Protein AF-A0A9D4PN14-F1 (afdb_monomer)

Nearest PDB structures (foldseek):
  6sh2-assembly1_AAA  TM=9.068E-01  e=5.920E-04  Homo sapiens
  5v48-assembly1_B  TM=8.788E-01  e=1.110E-03  Oryctolagus cuniculus
  6svy-assembly1_A  TM=8.756E-01  e=1.395E-03  Homo sapiens
  4iuw-assembly1_A  TM=7.993E-01  e=1.175E-03  Lacticaseibacillus rhamnosus HN001
  3dwb-assembly1_A  TM=7.662E-01  e=1.753E-03  Homo sapiens

Sequence (192 aa):
MNGSGFFTGWLQASLIYQKLNDNERFRDVYKKRRTLLYEPYSYSYLQNYVSAATVALEPPMFYEGAPLMMKYGGAGIHVARQIAKSFDPRGANVDDHGETVSWWGKQHSGEYSNRVTCSLGEGAPATMTVFPTIPAIEASFSAYKVVLSKLQDPPWLWDDVDDPRLANYEEFQYELCMFHPCKAPVPGDILP

Organism: Rhipicephalus sanguineus (NCBI:txid34632)

pLDDT: mean 71.85, std 18.74, range [33.47, 95.31]

Structure (mmCIF, N/CA/C/O backbone):
data_AF-A0A9D4PN14-F1
#
_entry.id   AF-A0A9D4PN14-F1
#
loop_
_atom_site.group_PDB
_atom_site.id
_atom_site.type_symbol
_atom_site.label_atom_id
_atom_site.label_alt_id
_atom_site.label_comp_id
_atom_site.label_asym_id
_atom_site.label_entity_id
_atom_site.label_seq_id
_atom_site.pdbx_PDB_ins_code
_atom_site.Cartn_x
_atom_site.Cartn_y
_atom_site.Cartn_z
_atom_site.occupancy
_atom_site.B_iso_or_equiv
_atom_site.auth_seq_id
_atom_site.auth_comp_id
_atom_site.auth_asym_id
_atom_site.auth_atom_id
_atom_site.pdbx_PDB_model_num
ATOM 1 N N . MET A 1 1 ? -2.967 45.890 -30.295 1.00 43.94 1 MET A N 1
ATOM 2 C CA . MET A 1 1 ? -3.355 45.319 -28.984 1.00 43.94 1 MET A CA 1
ATOM 3 C C . MET A 1 1 ? -2.279 45.709 -27.975 1.00 43.94 1 MET A C 1
ATOM 5 O O . MET A 1 1 ? -1.122 45.387 -28.203 1.00 43.94 1 MET A O 1
ATOM 9 N N . ASN A 1 2 ? -2.623 46.500 -26.952 1.00 44.12 2 ASN A N 1
ATOM 10 C CA . ASN A 1 2 ? -1.669 47.103 -26.006 1.00 44.12 2 ASN A CA 1
ATOM 11 C C . ASN A 1 2 ? -1.063 46.050 -25.059 1.00 44.12 2 ASN A C 1
ATOM 13 O O . ASN A 1 2 ? -1.751 45.539 -24.181 1.00 44.12 2 ASN A O 1
ATOM 17 N N . GLY A 1 3 ? 0.231 45.754 -25.213 1.00 53.19 3 GLY A N 1
ATOM 18 C CA . GLY A 1 3 ? 0.973 44.769 -24.409 1.00 53.19 3 GLY A CA 1
ATOM 19 C C . GLY A 1 3 ? 1.335 45.208 -22.981 1.00 53.19 3 GLY A C 1
ATOM 20 O O . GLY A 1 3 ? 1.971 44.450 -22.255 1.00 53.19 3 GLY A O 1
ATOM 21 N N . SER A 1 4 ? 0.935 46.406 -22.546 1.00 58.03 4 SER A N 1
ATOM 22 C CA . SER A 1 4 ? 1.267 46.947 -21.219 1.00 58.03 4 SER A CA 1
ATOM 23 C C . SER A 1 4 ? 0.486 46.298 -20.070 1.00 58.03 4 SER A C 1
ATOM 25 O O . SER A 1 4 ? 0.995 46.234 -18.953 1.00 58.03 4 SER A O 1
ATOM 27 N N . GLY A 1 5 ? -0.721 45.779 -20.322 1.00 58.28 5 GLY A N 1
ATOM 28 C CA . GLY A 1 5 ? -1.566 45.161 -19.288 1.00 58.28 5 GLY A CA 1
ATOM 29 C C . GLY A 1 5 ? -1.114 43.761 -18.861 1.00 58.28 5 GLY A C 1
ATOM 30 O O . GLY A 1 5 ? -1.260 43.389 -17.701 1.00 58.28 5 GLY A O 1
ATOM 31 N N . PHE A 1 6 ? -0.516 42.993 -19.777 1.00 66.94 6 PHE A N 1
ATOM 32 C CA . PHE A 1 6 ? -0.069 41.628 -19.487 1.00 66.94 6 PHE A CA 1
ATOM 33 C C . PHE A 1 6 ? 1.162 41.622 -18.577 1.00 66.94 6 PHE A C 1
ATOM 35 O O . PHE A 1 6 ? 1.165 40.957 -17.546 1.00 66.94 6 PHE A O 1
ATOM 42 N N . PHE A 1 7 ? 2.183 42.413 -18.918 1.00 64.31 7 PHE A N 1
ATOM 43 C CA . PHE A 1 7 ? 3.406 42.490 -18.119 1.00 64.31 7 PHE A CA 1
ATOM 44 C C . PHE A 1 7 ? 3.164 43.107 -16.743 1.00 64.31 7 PHE A C 1
ATOM 46 O O . PHE A 1 7 ? 3.712 42.616 -15.762 1.00 64.31 7 PHE A O 1
ATOM 53 N N . THR A 1 8 ? 2.323 44.139 -16.645 1.00 74.69 8 THR A N 1
ATOM 54 C CA . THR A 1 8 ? 1.991 44.762 -15.352 1.00 74.69 8 THR A CA 1
ATOM 55 C C . THR A 1 8 ? 1.146 43.843 -14.475 1.00 74.69 8 THR A C 1
ATOM 57 O O . THR A 1 8 ? 1.444 43.713 -13.289 1.00 74.69 8 THR A O 1
ATOM 60 N N . GLY A 1 9 ? 0.173 43.131 -15.053 1.00 73.44 9 GLY A N 1
ATOM 61 C CA . GLY A 1 9 ? -0.595 42.107 -14.345 1.00 73.44 9 GLY A CA 1
ATOM 62 C C . GLY A 1 9 ? 0.273 40.935 -13.882 1.00 73.44 9 GLY A C 1
ATOM 63 O O . GLY A 1 9 ? 0.157 40.497 -12.738 1.00 73.44 9 GLY A O 1
ATOM 64 N N . TRP A 1 10 ? 1.199 40.472 -14.726 1.00 73.31 10 TRP A N 1
ATOM 65 C CA . TRP A 1 10 ? 2.143 39.408 -14.379 1.00 73.31 10 TRP A CA 1
ATOM 66 C C . TRP A 1 10 ? 3.131 39.841 -13.288 1.00 73.31 10 TRP A C 1
ATOM 68 O O . TRP A 1 10 ? 3.359 39.094 -12.340 1.00 73.31 10 TRP A O 1
ATOM 78 N N . LEU A 1 11 ? 3.658 41.069 -13.366 1.00 75.31 11 LEU A N 1
ATOM 79 C CA . LEU A 1 11 ? 4.531 41.652 -12.341 1.00 75.31 11 LEU A CA 1
ATOM 80 C C . LEU A 1 11 ? 3.808 41.857 -11.006 1.00 75.31 11 LEU A C 1
ATOM 82 O O . LEU A 1 11 ? 4.364 41.565 -9.952 1.00 75.31 11 LEU A O 1
ATOM 86 N N . GLN A 1 12 ? 2.561 42.331 -11.017 1.00 76.12 12 GLN A N 1
ATOM 87 C CA . GLN A 1 12 ? 1.778 42.437 -9.785 1.00 76.12 12 GLN A CA 1
ATOM 88 C C . GLN A 1 12 ? 1.495 41.061 -9.185 1.00 76.12 12 GLN A C 1
ATOM 90 O O . GLN A 1 12 ? 1.651 40.883 -7.977 1.00 76.12 12 GLN A O 1
ATOM 95 N N . ALA A 1 13 ? 1.132 40.080 -10.012 1.00 70.69 13 ALA A N 1
ATOM 96 C CA . ALA A 1 13 ? 0.899 38.717 -9.558 1.00 70.69 13 ALA A CA 1
ATOM 97 C C . ALA A 1 13 ? 2.169 38.084 -8.971 1.00 70.69 13 ALA A C 1
ATOM 99 O O . ALA A 1 13 ? 2.087 37.450 -7.920 1.00 70.69 13 ALA A O 1
ATOM 100 N N . SER A 1 14 ? 3.337 38.294 -9.589 1.00 69.88 14 SER A N 1
ATOM 101 C CA . SER A 1 14 ? 4.611 37.756 -9.100 1.00 69.88 14 SER A CA 1
ATOM 102 C C . SER A 1 14 ? 5.050 38.411 -7.789 1.00 69.88 14 SER A C 1
ATOM 104 O O . SER A 1 14 ? 5.449 37.701 -6.868 1.00 69.88 14 SER A O 1
ATOM 106 N N . LEU A 1 15 ? 4.876 39.729 -7.642 1.00 79.81 15 LEU A N 1
ATOM 107 C CA . LEU A 1 15 ? 5.164 40.453 -6.397 1.00 79.81 15 LEU A CA 1
ATOM 108 C C . LEU A 1 15 ? 4.217 40.063 -5.253 1.00 79.81 15 LEU A C 1
ATOM 110 O O . LEU A 1 15 ? 4.651 39.936 -4.107 1.00 79.81 15 LEU A O 1
ATOM 114 N N . ILE A 1 16 ? 2.931 39.848 -5.546 1.00 77.56 16 ILE A N 1
ATOM 115 C CA . ILE A 1 16 ? 1.967 39.315 -4.572 1.00 77.56 16 ILE A CA 1
ATOM 116 C C . ILE A 1 16 ? 2.371 37.894 -4.168 1.00 77.56 16 ILE A C 1
ATOM 118 O O . ILE A 1 16 ? 2.391 37.586 -2.978 1.00 77.56 16 ILE A O 1
ATOM 122 N N . TYR A 1 17 ? 2.754 37.052 -5.130 1.00 68.75 17 TYR A N 1
ATOM 123 C CA . TYR A 1 17 ? 3.247 35.701 -4.856 1.00 68.75 17 TYR A CA 1
ATOM 124 C C . TYR A 1 17 ? 4.477 35.705 -3.950 1.00 68.75 17 TYR A C 1
ATOM 126 O O . TYR A 1 17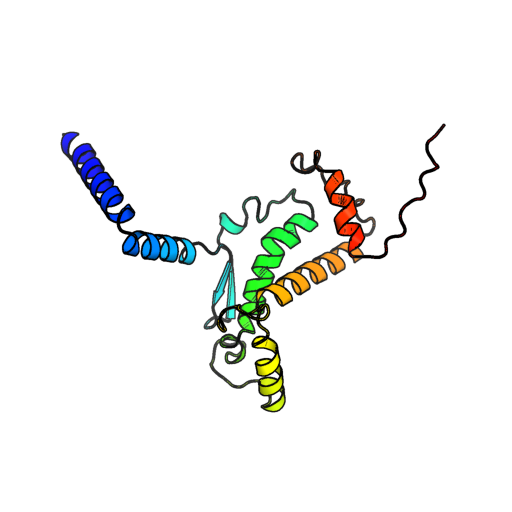 ? 4.539 34.930 -2.997 1.00 68.75 17 TYR A O 1
ATOM 134 N N . GLN A 1 18 ? 5.433 36.593 -4.220 1.00 73.12 18 GLN A N 1
ATOM 135 C CA . GLN A 1 18 ? 6.659 36.714 -3.440 1.00 73.12 18 GLN A CA 1
ATOM 136 C C . GLN A 1 18 ? 6.345 37.128 -1.993 1.00 73.12 18 GLN A C 1
ATOM 138 O O . GLN A 1 18 ? 6.755 36.446 -1.058 1.00 73.12 18 GLN A O 1
ATOM 143 N N . LYS A 1 19 ? 5.483 38.139 -1.806 1.00 72.38 19 LYS A N 1
ATOM 144 C CA . LYS A 1 19 ? 5.021 38.578 -0.476 1.00 72.38 19 LYS A CA 1
ATOM 145 C C . LYS A 1 19 ? 4.236 37.511 0.290 1.00 72.38 19 LYS A C 1
ATOM 147 O O . LYS A 1 19 ? 4.319 37.454 1.514 1.00 72.38 19 LYS A O 1
ATOM 152 N N . LEU A 1 20 ? 3.458 36.678 -0.402 1.00 64.81 20 LEU A N 1
ATOM 153 C CA . LEU A 1 20 ? 2.736 35.566 0.222 1.00 64.81 20 LEU A CA 1
ATOM 154 C C . LEU A 1 20 ? 3.677 34.423 0.630 1.00 64.81 20 LEU A C 1
ATOM 156 O O . LEU A 1 20 ? 3.419 33.763 1.633 1.00 64.81 20 LEU A O 1
ATOM 160 N N . ASN A 1 21 ? 4.759 34.194 -0.118 1.00 61.16 21 ASN A N 1
ATOM 161 C CA . ASN A 1 21 ? 5.730 33.136 0.166 1.00 61.16 21 ASN A CA 1
ATOM 162 C C . ASN A 1 21 ? 6.682 33.479 1.329 1.00 61.16 21 ASN A C 1
ATOM 164 O O . ASN A 1 21 ? 7.152 32.569 2.012 1.00 61.16 21 ASN A O 1
ATOM 168 N N . ASP A 1 22 ? 6.911 34.770 1.584 1.00 67.19 22 ASP A N 1
ATOM 169 C CA . ASP A 1 22 ? 7.694 35.260 2.730 1.00 67.19 22 ASP A CA 1
ATOM 170 C C . ASP A 1 22 ? 6.929 35.171 4.062 1.00 67.19 22 ASP A C 1
ATOM 172 O O . ASP A 1 22 ? 7.518 35.243 5.139 1.00 67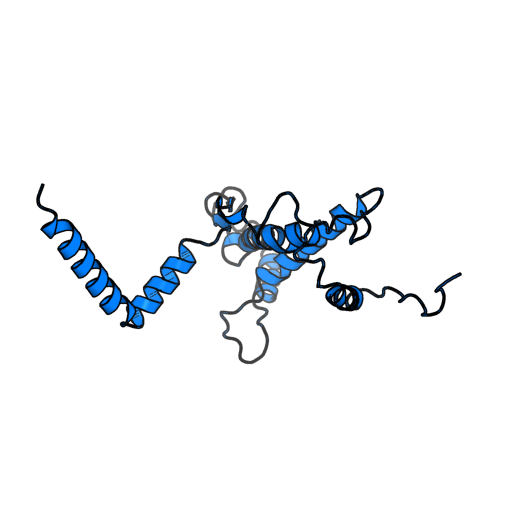.19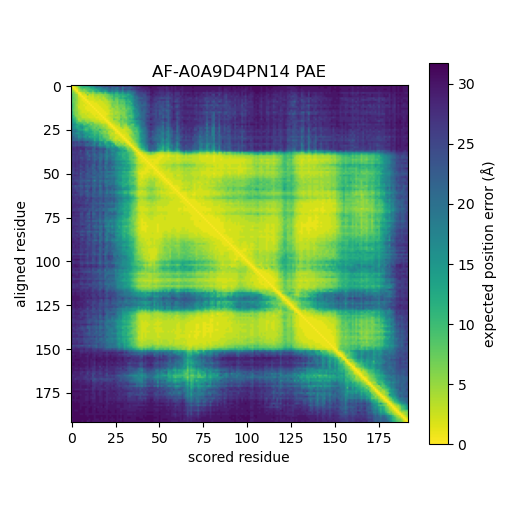 22 ASP A O 1
ATOM 176 N N . ASN A 1 23 ? 5.608 34.976 4.020 1.00 71.25 23 ASN A N 1
ATOM 177 C CA . ASN A 1 23 ? 4.804 34.771 5.216 1.00 71.25 23 ASN A CA 1
ATOM 178 C C . ASN A 1 23 ? 4.792 33.283 5.590 1.00 71.25 23 ASN A C 1
ATOM 180 O O . ASN A 1 23 ? 4.140 32.476 4.927 1.00 71.25 23 ASN A O 1
ATOM 184 N N . GLU A 1 24 ? 5.466 32.916 6.681 1.00 65.75 24 GLU A N 1
ATOM 185 C CA . GLU A 1 24 ? 5.623 31.521 7.121 1.00 65.75 24 GLU A CA 1
ATOM 186 C C . GLU A 1 24 ? 4.294 30.770 7.267 1.00 65.75 24 GLU A C 1
ATOM 188 O O . GLU A 1 24 ? 4.201 29.603 6.888 1.00 65.75 24 GLU A O 1
ATOM 193 N N . ARG A 1 25 ? 3.230 31.449 7.717 1.00 62.06 25 ARG A N 1
ATOM 194 C CA . ARG A 1 25 ? 1.893 30.856 7.859 1.00 62.06 25 ARG A CA 1
ATOM 195 C C . ARG A 1 25 ? 1.269 30.525 6.503 1.00 62.06 25 ARG A C 1
ATOM 197 O O . ARG A 1 25 ? 0.633 29.483 6.357 1.00 62.06 25 ARG A O 1
ATOM 204 N N . PHE A 1 26 ? 1.453 31.388 5.505 1.00 61.47 26 PHE A N 1
ATOM 205 C CA . PHE A 1 26 ? 1.014 31.112 4.135 1.00 61.47 26 PHE A CA 1
ATOM 206 C C . PHE A 1 26 ? 1.912 30.084 3.457 1.00 61.47 26 PHE A C 1
ATOM 208 O O . PHE A 1 26 ? 1.388 29.207 2.777 1.00 61.47 26 PHE A O 1
ATOM 215 N N . ARG A 1 27 ? 3.226 30.123 3.687 1.00 60.41 27 ARG A N 1
ATOM 216 C CA . ARG A 1 27 ? 4.179 29.119 3.205 1.00 60.41 27 ARG A CA 1
ATOM 217 C C . ARG A 1 27 ? 3.824 27.728 3.717 1.00 60.41 27 ARG A C 1
ATOM 219 O O . ARG A 1 27 ? 3.818 26.794 2.925 1.00 60.41 27 ARG A O 1
ATOM 226 N N . ASP A 1 28 ? 3.469 27.591 4.990 1.00 67.56 28 ASP A N 1
ATOM 227 C CA . ASP A 1 28 ? 3.061 26.315 5.580 1.00 67.56 28 ASP A CA 1
ATOM 228 C C . ASP A 1 28 ? 1.695 25.868 5.078 1.00 67.56 28 ASP A C 1
ATOM 230 O O . ASP A 1 28 ? 1.543 24.711 4.698 1.00 67.56 28 ASP A O 1
ATOM 234 N N . VAL A 1 29 ? 0.710 26.767 4.976 1.00 59.88 29 VAL A N 1
ATOM 235 C CA . VAL A 1 29 ? -0.593 26.429 4.382 1.00 59.88 29 VAL A CA 1
ATOM 236 C C . VAL A 1 29 ? -0.438 26.038 2.911 1.00 59.88 29 VAL A C 1
ATOM 238 O O . VAL A 1 29 ? -1.060 25.068 2.496 1.00 59.88 29 VAL A O 1
ATOM 241 N N . TYR A 1 30 ? 0.400 26.723 2.130 1.00 54.72 30 TYR A N 1
ATOM 242 C CA . TYR A 1 30 ? 0.632 26.435 0.713 1.00 54.72 30 TYR A CA 1
ATOM 243 C C . TYR A 1 30 ? 1.479 25.174 0.519 1.00 54.72 30 TYR A C 1
ATOM 245 O O . TYR A 1 30 ? 1.134 24.351 -0.323 1.00 54.72 30 TYR A O 1
ATOM 253 N N . LYS A 1 31 ? 2.536 24.958 1.313 1.00 54.28 31 LYS A N 1
ATOM 254 C CA . LYS A 1 31 ? 3.301 23.698 1.328 1.00 54.28 31 LYS A CA 1
ATOM 255 C C . LYS A 1 31 ? 2.405 22.528 1.717 1.00 54.28 31 LYS A C 1
ATOM 257 O O . LYS A 1 31 ? 2.431 21.520 1.019 1.00 54.28 31 LYS A O 1
ATOM 262 N N . LYS A 1 32 ? 1.573 22.684 2.753 1.00 50.91 32 LYS A N 1
ATOM 263 C CA . LYS A 1 32 ? 0.613 21.675 3.234 1.00 50.91 32 LYS A CA 1
ATOM 264 C C . LYS A 1 32 ? -0.506 21.406 2.222 1.00 50.91 32 LYS A C 1
ATOM 266 O O . LYS A 1 32 ? -0.892 20.260 2.040 1.00 50.91 32 LYS A O 1
ATOM 271 N N . ARG A 1 33 ? -1.000 22.427 1.503 1.00 41.50 33 ARG A N 1
ATOM 272 C CA . ARG A 1 33 ? -2.004 22.250 0.431 1.00 41.50 33 ARG A CA 1
ATOM 273 C C . ARG A 1 33 ? -1.408 21.655 -0.848 1.00 41.50 33 ARG A C 1
ATOM 275 O O . ARG A 1 33 ? -2.062 20.836 -1.476 1.00 41.50 33 ARG A O 1
ATOM 282 N N . ARG A 1 34 ? -0.175 22.026 -1.217 1.00 43.22 34 ARG A N 1
ATOM 283 C CA . ARG A 1 34 ? 0.544 21.480 -2.384 1.00 43.22 34 ARG A CA 1
ATOM 284 C C . ARG A 1 34 ? 0.942 20.014 -2.171 1.00 43.22 34 ARG A C 1
ATOM 286 O O . ARG A 1 34 ? 0.896 19.247 -3.119 1.00 43.22 34 ARG A O 1
ATOM 293 N N . THR A 1 35 ? 1.264 19.616 -0.937 1.00 48.00 35 THR A N 1
ATOM 294 C CA . THR A 1 35 ? 1.477 18.198 -0.578 1.00 48.00 35 THR A CA 1
ATOM 295 C C . THR A 1 35 ? 0.174 17.397 -0.539 1.00 48.00 35 THR A C 1
ATOM 297 O O . THR A 1 35 ? 0.170 16.252 -0.969 1.00 48.00 35 THR A O 1
ATOM 300 N N . LEU A 1 36 ? -0.947 17.987 -0.103 1.00 47.91 36 LEU A N 1
ATOM 301 C CA . LEU A 1 36 ? -2.257 17.313 -0.095 1.00 47.91 36 LEU A CA 1
ATOM 302 C C . LEU A 1 36 ? -2.902 17.158 -1.486 1.00 47.91 36 LEU A C 1
ATOM 304 O O . LEU A 1 36 ? -3.747 16.288 -1.658 1.00 47.91 36 LEU A O 1
ATOM 308 N N . LEU A 1 37 ? -2.522 17.978 -2.471 1.00 46.84 37 LEU A N 1
ATOM 309 C CA . LEU A 1 37 ? -3.049 17.921 -3.846 1.00 46.84 37 LEU A CA 1
ATOM 310 C C . LEU A 1 37 ? -2.250 17.002 -4.787 1.00 46.84 37 LEU A C 1
ATOM 312 O O . LEU A 1 37 ? -2.562 16.942 -5.973 1.00 46.84 37 LEU A O 1
ATOM 316 N N . TYR A 1 38 ? -1.227 16.304 -4.290 1.00 54.03 38 TYR A N 1
ATOM 317 C CA . TYR A 1 38 ? -0.342 15.496 -5.131 1.00 54.03 38 TYR A CA 1
ATOM 318 C C . TYR A 1 38 ? 0.200 14.264 -4.388 1.00 54.03 38 TYR A C 1
ATOM 320 O O . TYR A 1 38 ? 1.372 13.928 -4.528 1.00 54.03 38 TYR A O 1
ATOM 328 N N . GLU A 1 39 ? -0.618 13.576 -3.573 1.00 70.94 39 GLU A N 1
ATOM 329 C CA . GLU A 1 39 ? -0.312 12.159 -3.331 1.00 70.94 39 GLU A CA 1
ATOM 330 C C . GLU A 1 39 ? -0.632 11.417 -4.644 1.00 70.94 39 GLU A C 1
ATOM 332 O O . GLU A 1 39 ? -1.795 11.392 -5.049 1.00 70.94 39 GLU A O 1
ATOM 337 N N . PRO A 1 40 ? 0.363 10.826 -5.334 1.00 83.62 40 PRO A N 1
ATOM 338 C CA . PRO A 1 40 ? 0.147 10.115 -6.597 1.00 83.62 40 PRO A CA 1
ATOM 339 C C . PRO A 1 40 ? -0.780 8.905 -6.438 1.00 83.62 40 PRO A C 1
ATOM 341 O O . PRO A 1 40 ? -1.308 8.414 -7.425 1.00 83.62 40 PRO A O 1
ATOM 344 N N . TYR A 1 41 ? -1.007 8.455 -5.202 1.00 90.12 41 TYR A N 1
ATOM 345 C CA . TYR A 1 41 ? -1.963 7.419 -4.851 1.00 90.12 41 TYR A CA 1
ATOM 346 C C . TYR A 1 41 ? -2.858 7.907 -3.718 1.00 90.12 41 TYR A C 1
ATOM 348 O O . TYR A 1 41 ? -2.350 8.437 -2.729 1.00 90.12 41 TYR A O 1
ATOM 356 N N . SER A 1 42 ? -4.162 7.665 -3.803 1.00 90.06 42 SER A N 1
ATOM 357 C CA . SER A 1 42 ? -5.097 8.003 -2.728 1.00 90.06 42 SER A CA 1
ATOM 358 C C . SER A 1 42 ? -6.103 6.883 -2.477 1.00 90.06 42 SER A C 1
ATOM 360 O O . SER A 1 42 ? -6.428 6.121 -3.384 1.00 90.06 42 SER A O 1
ATOM 362 N N . TYR A 1 43 ? -6.577 6.779 -1.236 1.00 91.69 43 TYR A N 1
ATOM 363 C CA . TYR A 1 43 ? -7.646 5.868 -0.832 1.00 91.69 43 TYR A CA 1
ATOM 364 C C . TYR A 1 43 ? -8.895 6.666 -0.458 1.00 91.69 43 TYR A C 1
ATOM 366 O O . TYR A 1 43 ? -8.810 7.611 0.334 1.00 91.69 43 TYR A O 1
ATOM 374 N N . SER A 1 44 ? -10.047 6.273 -0.998 1.00 91.19 44 SER A N 1
ATOM 375 C CA . SER A 1 44 ? -11.346 6.833 -0.626 1.00 91.19 44 SER A CA 1
ATOM 376 C C . SER A 1 44 ? -12.123 5.841 0.226 1.00 91.19 44 SER A C 1
ATOM 378 O O . SER A 1 44 ? -12.514 4.782 -0.256 1.00 91.19 44 SER A O 1
ATOM 380 N N . TYR A 1 45 ? -12.399 6.219 1.474 1.00 88.94 45 TYR A N 1
ATOM 381 C CA . TYR A 1 45 ? -13.175 5.404 2.410 1.00 88.94 45 TYR A CA 1
ATOM 382 C C . TYR A 1 45 ? -14.623 5.206 1.946 1.00 88.94 45 TYR A C 1
ATOM 384 O O . TYR A 1 45 ? -15.121 4.093 1.968 1.00 88.94 45 TYR A O 1
ATOM 392 N N . LEU A 1 46 ? -15.276 6.270 1.465 1.00 87.69 46 LEU A N 1
ATOM 393 C CA . LEU A 1 46 ? -16.696 6.243 1.079 1.00 87.69 46 LEU A CA 1
ATOM 394 C C . LEU A 1 46 ? -16.981 5.400 -0.164 1.00 87.69 46 LEU A C 1
ATOM 396 O O . LEU A 1 46 ? -18.113 5.008 -0.398 1.00 87.69 46 LEU A O 1
ATOM 400 N N . GLN A 1 47 ? -15.972 5.207 -1.007 1.00 89.62 47 GLN A N 1
ATOM 401 C CA . GLN A 1 47 ? -16.105 4.487 -2.271 1.00 89.62 47 GLN A CA 1
ATOM 402 C C . GLN A 1 47 ? -15.292 3.185 -2.270 1.00 89.62 47 GLN A C 1
ATOM 404 O O . GLN A 1 47 ? -15.263 2.514 -3.295 1.00 89.62 47 GLN A O 1
ATOM 409 N N . ASN A 1 48 ? -14.599 2.873 -1.164 1.00 89.94 48 ASN A N 1
ATOM 410 C CA . ASN A 1 48 ? -13.704 1.726 -1.008 1.00 89.94 48 ASN A CA 1
ATOM 411 C C . ASN A 1 48 ? -12.830 1.463 -2.255 1.00 89.94 48 ASN A C 1
ATOM 413 O O . ASN A 1 48 ? -12.821 0.377 -2.831 1.00 89.94 48 ASN A O 1
ATOM 417 N N . TYR A 1 49 ? -12.117 2.493 -2.723 1.00 91.38 49 TYR A N 1
ATOM 418 C CA . TYR A 1 49 ? -11.250 2.371 -3.898 1.00 91.38 49 TYR A CA 1
ATOM 419 C C . TYR A 1 49 ? -9.934 3.121 -3.726 1.00 91.38 49 TYR A C 1
ATOM 421 O O . TYR A 1 49 ? -9.839 4.140 -3.033 1.00 91.38 49 TYR A O 1
ATOM 429 N N . VAL A 1 50 ? -8.916 2.604 -4.412 1.00 91.75 50 VAL A N 1
ATOM 430 C CA . VAL A 1 50 ? -7.610 3.239 -4.570 1.00 91.75 50 VAL A CA 1
ATOM 431 C C . VAL A 1 50 ? -7.567 3.911 -5.938 1.00 91.75 50 VAL A C 1
ATOM 433 O O . VAL A 1 50 ? -7.873 3.284 -6.951 1.00 91.75 50 VAL A O 1
ATOM 436 N N . SER A 1 51 ? -7.156 5.174 -5.981 1.00 91.31 51 SER A N 1
ATOM 437 C CA . SER A 1 51 ? -6.841 5.877 -7.226 1.00 91.31 51 SER A CA 1
ATOM 438 C C . SER A 1 51 ? -5.347 6.128 -7.341 1.00 91.31 51 SER A C 1
ATOM 440 O O . SER A 1 51 ? -4.670 6.368 -6.340 1.00 91.31 51 SER A O 1
ATOM 442 N N . ALA A 1 52 ? -4.852 6.097 -8.574 1.00 90.31 52 ALA A N 1
ATOM 443 C CA . ALA A 1 52 ? -3.512 6.526 -8.931 1.00 90.31 52 ALA A CA 1
ATOM 444 C C . ALA A 1 52 ? -3.616 7.675 -9.941 1.00 90.31 52 ALA A C 1
ATOM 446 O O . ALA A 1 52 ? -4.340 7.573 -10.933 1.00 90.31 52 ALA A O 1
ATOM 447 N N . ALA A 1 53 ? -2.916 8.775 -9.683 1.00 88.62 53 ALA A N 1
ATOM 448 C CA . ALA A 1 53 ? -2.746 9.842 -10.657 1.00 88.62 53 ALA A CA 1
ATOM 449 C C . ALA A 1 53 ? -1.857 9.348 -11.805 1.00 88.62 53 ALA A C 1
ATOM 451 O O . ALA A 1 53 ? -0.987 8.506 -11.605 1.00 88.62 53 ALA A O 1
ATOM 452 N N . THR A 1 54 ? -2.004 9.918 -12.998 1.00 85.12 54 THR A N 1
ATOM 453 C CA . THR A 1 54 ? -1.155 9.562 -14.150 1.00 85.12 54 THR A CA 1
ATOM 454 C C . THR A 1 54 ? 0.334 9.766 -13.871 1.00 85.12 54 THR A C 1
ATOM 456 O O . THR A 1 54 ? 1.159 8.993 -14.337 1.00 85.12 54 THR A O 1
ATOM 459 N N . VAL A 1 55 ? 0.671 10.742 -13.028 1.00 84.44 55 VAL A N 1
ATOM 460 C CA . VAL A 1 55 ? 2.049 11.054 -12.609 1.00 84.44 55 VAL A CA 1
ATOM 461 C C . VAL A 1 55 ? 2.660 9.931 -11.758 1.00 84.44 55 VAL A C 1
ATOM 463 O O . VAL A 1 55 ? 3.873 9.806 -11.649 1.00 84.44 55 VAL A O 1
ATOM 466 N N . ALA A 1 56 ? 1.829 9.058 -11.181 1.00 85.56 56 ALA A N 1
ATOM 467 C CA . ALA A 1 56 ? 2.283 7.866 -10.474 1.00 85.56 56 ALA A CA 1
ATOM 468 C C . ALA A 1 56 ? 2.908 6.809 -11.402 1.00 85.56 56 ALA A C 1
ATOM 470 O O . ALA A 1 56 ? 3.585 5.900 -10.918 1.00 85.56 56 ALA A O 1
ATOM 471 N N . LEU A 1 57 ? 2.650 6.916 -12.711 1.00 85.19 57 LEU A N 1
ATOM 472 C CA . LEU A 1 57 ? 3.159 6.030 -13.758 1.00 85.19 57 LEU A CA 1
ATOM 473 C C . LEU A 1 57 ? 4.440 6.569 -14.414 1.00 85.19 57 LEU A C 1
ATOM 475 O O . LEU A 1 57 ? 4.834 6.092 -15.476 1.00 85.19 57 LEU A O 1
ATOM 479 N N . GLU A 1 58 ? 5.077 7.559 -13.788 1.00 86.00 58 GLU A N 1
ATOM 480 C CA . GLU A 1 58 ? 6.341 8.138 -14.229 1.00 86.00 58 GLU A CA 1
ATOM 481 C C . GLU A 1 58 ? 7.506 7.698 -13.316 1.00 86.00 58 GLU A C 1
ATOM 483 O O . GLU A 1 58 ? 7.311 7.398 -12.126 1.00 86.00 58 GLU A O 1
ATOM 488 N N . PRO A 1 59 ? 8.752 7.662 -13.830 1.00 81.62 59 PRO A N 1
ATOM 489 C CA . PRO A 1 59 ? 9.931 7.467 -12.995 1.00 81.62 59 PRO A CA 1
ATOM 490 C C . PRO A 1 59 ? 10.013 8.512 -11.866 1.00 81.62 59 PRO A C 1
ATOM 492 O O . PRO A 1 59 ? 9.697 9.679 -12.091 1.00 81.62 59 PRO A O 1
ATOM 495 N N . PRO A 1 60 ? 10.493 8.146 -10.662 1.00 78.31 60 PRO A N 1
ATOM 496 C CA . PRO A 1 60 ? 11.046 6.845 -10.273 1.00 78.31 60 PRO A CA 1
ATOM 497 C C . PRO A 1 60 ? 9.993 5.842 -9.772 1.00 78.31 60 PRO A C 1
ATOM 499 O O . PRO A 1 60 ? 10.358 4.745 -9.360 1.00 78.31 60 PRO A O 1
ATOM 502 N N . MET A 1 61 ? 8.708 6.207 -9.760 1.00 82.88 61 MET A N 1
ATOM 503 C CA . MET A 1 61 ? 7.660 5.390 -9.142 1.00 82.88 61 MET A CA 1
ATOM 504 C C . MET A 1 61 ? 7.348 4.143 -9.964 1.00 82.88 61 MET A C 1
ATOM 506 O O . MET A 1 61 ? 7.225 3.049 -9.413 1.00 82.88 61 MET A O 1
ATOM 510 N N . PHE A 1 62 ? 7.218 4.314 -11.277 1.00 86.19 62 PHE A N 1
ATOM 511 C CA . PHE A 1 62 ? 6.952 3.230 -12.207 1.00 86.19 62 PHE A CA 1
ATOM 512 C C . PHE A 1 62 ? 7.446 3.597 -13.603 1.00 86.19 62 PHE A C 1
ATOM 514 O O . PHE A 1 62 ? 7.352 4.742 -14.030 1.00 86.19 62 PHE A O 1
ATOM 521 N N . TYR A 1 63 ? 7.975 2.611 -14.316 1.00 84.00 63 TYR A N 1
ATOM 522 C CA . TYR A 1 63 ? 8.212 2.665 -15.752 1.00 84.00 63 TYR A CA 1
ATOM 523 C C . TYR A 1 63 ? 8.306 1.230 -16.277 1.00 84.00 63 TYR A C 1
ATOM 525 O O . TYR A 1 63 ? 8.618 0.298 -15.530 1.00 84.00 63 TYR A O 1
ATOM 533 N N . GLU A 1 64 ? 7.992 1.034 -17.555 1.00 83.06 64 GLU A N 1
ATOM 534 C CA . GLU A 1 64 ? 7.839 -0.301 -18.143 1.00 83.06 64 GLU A CA 1
ATOM 535 C C . GLU A 1 64 ? 9.128 -1.132 -18.069 1.00 83.06 64 GLU A C 1
ATOM 537 O O . GLU A 1 64 ? 9.092 -2.272 -17.608 1.00 83.06 64 GLU A O 1
ATOM 542 N N . GLY A 1 65 ? 10.273 -0.530 -18.401 1.00 79.31 65 GLY A N 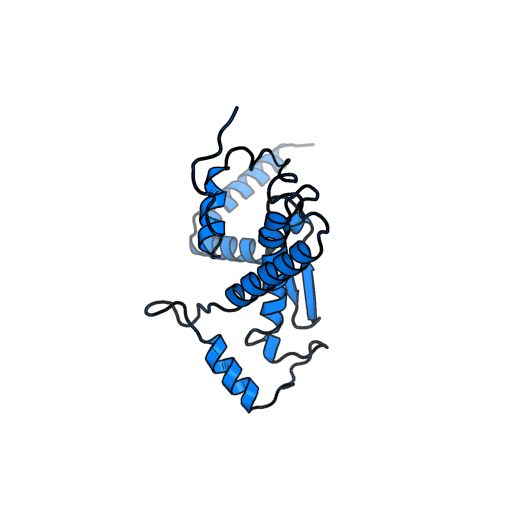1
ATOM 543 C CA . GLY A 1 65 ? 11.594 -1.168 -18.336 1.00 79.31 65 GLY A CA 1
ATOM 544 C C . GLY A 1 65 ? 12.194 -1.288 -16.931 1.00 79.31 65 GLY A C 1
ATOM 545 O O . GLY A 1 65 ? 13.372 -1.586 -16.805 1.00 79.31 65 GLY A O 1
ATOM 546 N N . ALA A 1 66 ? 11.436 -1.005 -15.866 1.00 77.06 66 ALA A N 1
ATOM 547 C CA . ALA A 1 66 ? 11.986 -1.050 -14.515 1.00 77.06 66 ALA A CA 1
ATOM 548 C C . ALA A 1 66 ? 12.226 -2.483 -14.032 1.00 77.06 66 ALA A C 1
ATOM 550 O O . ALA A 1 66 ? 11.316 -3.316 -14.187 1.00 77.06 66 ALA A O 1
ATOM 551 N N . PRO A 1 67 ? 13.355 -2.752 -13.341 1.00 76.75 67 PRO A N 1
ATOM 552 C CA . PRO A 1 67 ? 13.537 -3.989 -12.598 1.00 76.75 67 PRO A CA 1
ATOM 553 C C . PRO A 1 67 ? 12.374 -4.214 -11.630 1.00 76.75 67 PRO A C 1
ATOM 555 O O . PRO A 1 67 ? 11.826 -3.264 -11.054 1.00 76.75 67 PRO A O 1
ATOM 558 N N . LEU A 1 68 ? 12.003 -5.476 -11.403 1.00 81.69 68 LEU A N 1
ATOM 559 C CA . LEU A 1 68 ? 10.874 -5.822 -10.532 1.00 81.69 68 LEU A CA 1
ATOM 560 C C . LEU A 1 68 ? 11.015 -5.196 -9.137 1.00 81.69 68 LEU A C 1
ATOM 562 O O . LEU A 1 68 ? 10.054 -4.625 -8.627 1.00 81.69 68 LEU A O 1
ATOM 566 N N . MET A 1 69 ? 12.219 -5.197 -8.561 1.00 81.00 69 MET A N 1
ATOM 567 C CA . MET A 1 69 ? 12.476 -4.557 -7.266 1.00 81.00 69 MET A CA 1
ATOM 568 C C . MET A 1 69 ? 12.086 -3.069 -7.238 1.00 81.00 69 MET A C 1
ATOM 570 O O . MET A 1 69 ? 11.546 -2.603 -6.239 1.00 81.00 69 MET A O 1
ATOM 574 N N . MET A 1 70 ? 12.280 -2.330 -8.337 1.00 83.12 70 MET A N 1
ATOM 575 C CA . ME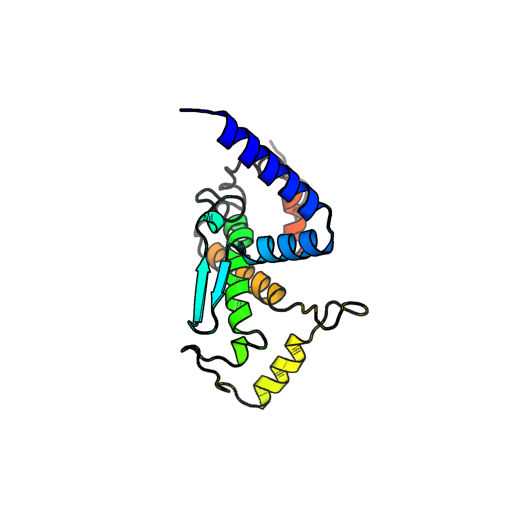T A 1 70 ? 11.889 -0.922 -8.444 1.00 83.12 70 MET A CA 1
ATOM 576 C C . MET A 1 70 ? 10.384 -0.759 -8.643 1.00 83.12 70 MET A C 1
ATOM 578 O O . MET A 1 70 ? 9.797 0.149 -8.064 1.00 83.12 70 MET A O 1
ATOM 582 N N . LYS A 1 71 ? 9.727 -1.649 -9.397 1.00 87.00 71 LYS A N 1
ATOM 583 C CA . LYS A 1 71 ? 8.258 -1.624 -9.552 1.00 87.00 71 LYS A CA 1
ATOM 584 C C . LYS A 1 71 ? 7.555 -1.866 -8.214 1.00 87.00 71 LYS A C 1
ATOM 586 O O . LYS A 1 71 ? 6.620 -1.146 -7.863 1.00 87.00 71 LYS A O 1
ATOM 591 N N . TYR A 1 72 ? 8.027 -2.850 -7.448 1.00 89.50 72 TYR A N 1
ATOM 592 C CA . TYR A 1 72 ? 7.473 -3.174 -6.133 1.00 89.50 72 TYR A CA 1
ATOM 593 C C . TYR A 1 72 ? 7.905 -2.170 -5.053 1.00 89.50 72 TYR A C 1
ATOM 595 O O . TYR A 1 72 ? 7.083 -1.778 -4.225 1.00 89.50 72 TYR A O 1
ATOM 603 N N . GLY A 1 73 ? 9.152 -1.694 -5.074 1.00 87.62 73 GLY A N 1
ATOM 604 C CA . GLY A 1 73 ? 9.659 -0.685 -4.136 1.00 87.62 73 GLY A CA 1
ATOM 605 C C . GLY A 1 73 ? 9.115 0.728 -4.380 1.00 87.62 73 GLY A C 1
ATOM 606 O O . GLY A 1 73 ? 8.880 1.468 -3.433 1.00 87.62 73 GLY A O 1
ATOM 607 N N . GLY A 1 74 ? 8.874 1.095 -5.637 1.00 88.19 74 GLY A N 1
ATOM 608 C CA . GLY A 1 74 ? 8.238 2.347 -6.036 1.00 88.19 74 GLY A CA 1
ATOM 609 C C . GLY A 1 74 ? 6.720 2.241 -5.911 1.00 88.19 74 GLY A C 1
ATOM 610 O O . GLY A 1 74 ? 6.156 2.391 -4.828 1.00 88.19 74 GLY A O 1
ATOM 611 N N . ALA A 1 75 ? 6.037 1.969 -7.022 1.00 91.19 75 ALA A N 1
ATOM 612 C CA . ALA A 1 75 ? 4.577 1.895 -7.081 1.00 91.19 75 ALA A CA 1
ATOM 613 C C . ALA A 1 75 ? 3.963 0.903 -6.076 1.00 91.19 75 ALA A C 1
ATOM 615 O O . ALA A 1 75 ? 2.976 1.239 -5.417 1.00 91.19 75 ALA A O 1
ATOM 616 N N . GLY A 1 76 ? 4.551 -0.287 -5.914 1.00 93.00 76 GLY A N 1
ATOM 617 C CA . GLY A 1 76 ? 3.998 -1.347 -5.061 1.00 93.00 76 GLY A CA 1
ATOM 618 C C . GLY A 1 76 ? 3.799 -0.925 -3.602 1.00 93.00 76 GLY A C 1
ATOM 619 O O . GLY A 1 76 ? 2.710 -1.112 -3.058 1.00 93.00 76 GLY A O 1
ATOM 620 N N . ILE A 1 77 ? 4.796 -0.283 -2.979 1.00 93.44 77 ILE A N 1
ATOM 621 C CA . ILE A 1 77 ? 4.689 0.211 -1.593 1.00 93.44 77 ILE A CA 1
ATOM 622 C C . ILE A 1 77 ? 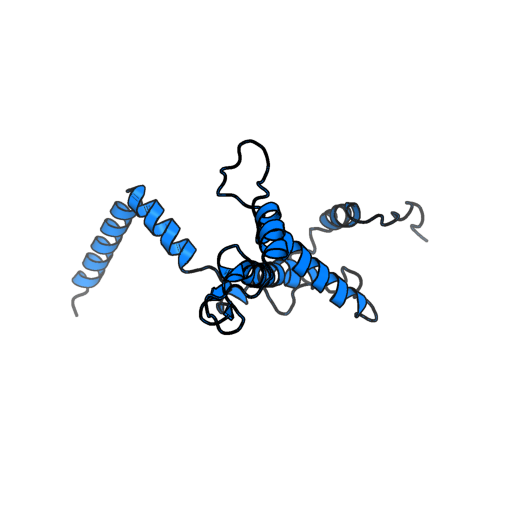3.604 1.287 -1.481 1.00 93.44 77 ILE A C 1
ATOM 624 O O . ILE A 1 77 ? 2.849 1.305 -0.506 1.00 93.44 77 ILE A O 1
ATOM 628 N N . HIS A 1 78 ? 3.485 2.178 -2.467 1.00 92.38 78 HIS A N 1
ATOM 629 C CA . HIS A 1 78 ? 2.477 3.235 -2.429 1.00 92.38 78 HIS A CA 1
ATOM 630 C C . HIS A 1 78 ? 1.054 2.697 -2.578 1.00 92.38 78 HIS A C 1
ATOM 632 O O . HIS A 1 78 ? 0.176 3.126 -1.825 1.00 92.38 78 HIS A O 1
ATOM 638 N N . VAL A 1 79 ? 0.831 1.732 -3.473 1.00 94.19 79 VAL A N 1
ATOM 639 C CA . VAL A 1 79 ? -0.457 1.030 -3.594 1.00 94.19 79 VAL A CA 1
ATOM 640 C C . VAL A 1 79 ? -0.768 0.278 -2.300 1.00 94.19 79 VAL A C 1
ATOM 642 O O . VAL A 1 79 ? -1.839 0.471 -1.721 1.00 94.19 79 VAL A O 1
ATOM 645 N N . ALA A 1 80 ? 0.187 -0.501 -1.784 1.00 95.31 80 ALA A N 1
ATOM 646 C CA . ALA A 1 80 ? 0.028 -1.247 -0.539 1.00 95.31 80 ALA A CA 1
ATOM 647 C C . ALA A 1 80 ? -0.264 -0.329 0.658 1.00 95.31 80 ALA A C 1
ATOM 649 O O . ALA A 1 80 ? -1.058 -0.682 1.525 1.00 95.31 80 ALA A O 1
ATOM 650 N N . ARG A 1 81 ? 0.306 0.883 0.689 1.00 93.38 81 ARG A N 1
ATOM 651 C CA . ARG A 1 81 ? 0.017 1.897 1.714 1.00 93.38 81 ARG A CA 1
ATOM 652 C C . ARG A 1 81 ? -1.428 2.363 1.653 1.00 93.38 81 ARG A C 1
ATOM 654 O O . ARG A 1 81 ? -2.036 2.521 2.707 1.00 93.38 81 ARG A O 1
ATOM 661 N N . GLN A 1 82 ? -1.970 2.602 0.459 1.00 93.69 82 GLN A N 1
ATOM 662 C CA . GLN A 1 82 ? -3.372 3.004 0.319 1.00 93.69 82 GLN A CA 1
ATOM 663 C C . GLN A 1 82 ? -4.324 1.868 0.707 1.00 93.69 82 GLN A C 1
ATOM 665 O O . GLN A 1 82 ? -5.309 2.128 1.387 1.00 93.69 82 GLN A O 1
ATOM 670 N N . ILE A 1 83 ? -3.989 0.617 0.375 1.00 94.00 83 ILE A N 1
ATOM 671 C CA . ILE A 1 83 ? -4.736 -0.555 0.853 1.00 94.00 83 ILE A CA 1
ATOM 672 C C . ILE A 1 83 ? -4.641 -0.651 2.379 1.00 94.00 83 ILE A C 1
ATOM 674 O O . ILE A 1 83 ? -5.648 -0.756 3.054 1.00 94.00 83 ILE A O 1
ATOM 678 N N . ALA A 1 84 ? -3.457 -0.520 2.974 1.00 93.25 84 ALA A N 1
ATOM 679 C CA . ALA A 1 84 ? -3.322 -0.546 4.428 1.00 93.25 84 ALA A CA 1
ATOM 680 C C . ALA A 1 84 ? -4.093 0.603 5.114 1.00 93.25 84 ALA A C 1
ATOM 682 O O . ALA A 1 84 ? -4.611 0.408 6.210 1.00 93.25 84 ALA A O 1
ATOM 683 N N . LYS A 1 85 ? -4.253 1.775 4.475 1.00 90.25 85 LYS A N 1
ATOM 684 C CA . LYS A 1 85 ? -5.131 2.847 4.987 1.00 90.25 85 LYS A CA 1
ATOM 685 C C . LYS A 1 85 ? -6.602 2.416 5.089 1.00 90.25 85 LYS A C 1
ATOM 687 O O . LYS A 1 85 ? -7.285 2.945 5.963 1.00 90.25 85 LYS A O 1
ATOM 692 N N . SER A 1 86 ? -7.084 1.464 4.281 1.00 90.94 86 SER A N 1
ATOM 693 C CA . SER A 1 86 ? -8.444 0.915 4.435 1.00 90.94 86 SER A CA 1
ATOM 694 C C . SER A 1 86 ? -8.631 0.184 5.762 1.00 90.94 86 SER A C 1
ATOM 696 O O . SER A 1 86 ? -9.753 0.023 6.218 1.00 90.94 86 SER A O 1
ATOM 698 N N . PHE A 1 87 ? -7.536 -0.202 6.414 1.00 90.94 87 PHE A N 1
ATOM 699 C CA . PHE A 1 87 ? -7.520 -0.833 7.727 1.00 90.94 87 PHE A CA 1
ATOM 700 C C . PHE A 1 87 ? -6.904 0.077 8.795 1.00 90.94 87 PHE A C 1
ATOM 702 O O . PHE A 1 87 ? -6.461 -0.426 9.824 1.00 90.94 87 PHE A O 1
ATOM 709 N N . ASP A 1 88 ? -6.819 1.395 8.569 1.00 88.56 88 ASP A N 1
ATOM 710 C CA . ASP A 1 88 ? -6.458 2.358 9.620 1.00 88.56 88 ASP A CA 1
ATOM 711 C C . ASP A 1 88 ? -7.618 2.529 10.619 1.00 88.56 88 ASP A C 1
ATOM 713 O O . ASP A 1 88 ? -8.719 2.051 10.355 1.00 88.56 88 ASP A O 1
ATOM 717 N N . PRO A 1 89 ? -7.437 3.218 11.760 1.00 86.06 89 PRO A N 1
ATOM 718 C CA . PRO A 1 89 ? -8.511 3.369 12.743 1.00 86.06 89 PRO A CA 1
ATOM 719 C C . PRO A 1 89 ? -9.799 4.007 12.198 1.00 86.06 89 PRO A C 1
ATOM 721 O O . PRO A 1 89 ? -10.835 3.923 12.850 1.00 86.06 89 PRO A O 1
ATOM 724 N N . ARG A 1 90 ? -9.759 4.660 11.027 1.00 86.19 90 ARG A N 1
ATOM 725 C CA . ARG A 1 90 ? -10.955 5.164 10.341 1.00 86.19 90 ARG A CA 1
ATOM 726 C C . ARG A 1 90 ? -11.533 4.104 9.410 1.00 86.19 90 ARG A C 1
ATOM 728 O O . ARG A 1 90 ? -12.718 3.822 9.516 1.00 86.19 90 ARG A O 1
ATOM 735 N N . GLY A 1 91 ? -10.717 3.507 8.545 1.00 86.50 91 GLY A N 1
ATOM 736 C CA . GLY A 1 91 ? -11.147 2.507 7.566 1.00 86.50 91 GLY A CA 1
ATOM 737 C C . GLY A 1 91 ? -11.599 1.193 8.191 1.00 86.50 91 GLY A C 1
ATOM 738 O O . GLY A 1 91 ? -12.549 0.587 7.725 1.00 86.50 91 GLY A O 1
ATOM 739 N N . ALA A 1 92 ? -11.032 0.836 9.336 1.00 88.44 92 ALA A N 1
ATOM 740 C CA . ALA A 1 92 ? -11.481 -0.257 10.184 1.00 88.44 92 ALA A CA 1
ATOM 741 C C . ALA A 1 92 ? -12.956 -0.165 10.623 1.00 88.44 92 ALA A C 1
ATOM 743 O O . ALA A 1 92 ? -13.539 -1.169 11.018 1.00 88.44 92 ALA A O 1
ATOM 744 N N . ASN A 1 93 ? -13.554 1.029 10.590 1.00 88.56 93 ASN A N 1
ATOM 745 C CA . ASN A 1 93 ? -14.965 1.243 10.918 1.00 88.56 93 ASN A CA 1
ATOM 746 C C . ASN A 1 93 ? -15.852 1.354 9.674 1.00 88.56 93 ASN A C 1
ATOM 748 O O . ASN A 1 93 ? -17.016 1.714 9.809 1.00 88.56 93 ASN A O 1
ATOM 752 N N . VAL A 1 94 ? -15.299 1.110 8.486 1.00 90.44 94 VAL A N 1
ATOM 753 C CA . VAL A 1 94 ? -15.984 1.205 7.200 1.00 90.44 94 VAL A CA 1
ATOM 754 C C . VAL A 1 94 ? -16.026 -0.187 6.577 1.00 90.44 94 VAL A C 1
ATOM 756 O O . VAL A 1 94 ? -15.018 -0.896 6.603 1.00 90.44 94 VAL A O 1
ATOM 759 N N . ASP A 1 95 ? -17.185 -0.605 6.080 1.00 88.88 95 ASP A N 1
ATOM 760 C CA . ASP A 1 95 ? -17.319 -1.870 5.355 1.00 88.88 95 ASP A CA 1
ATOM 761 C C . ASP A 1 95 ? -16.897 -1.764 3.881 1.00 88.88 95 ASP A C 1
ATOM 763 O O . ASP A 1 95 ? -16.368 -0.755 3.408 1.00 88.88 95 ASP A O 1
ATOM 767 N N . ASP A 1 96 ? -17.119 -2.844 3.141 1.00 89.12 96 ASP A N 1
ATOM 768 C CA . ASP A 1 96 ? -16.814 -2.949 1.722 1.00 89.12 96 ASP A CA 1
ATOM 769 C C . ASP A 1 96 ? -17.657 -2.023 0.828 1.00 89.12 96 ASP A C 1
ATOM 771 O O . ASP A 1 96 ? -17.223 -1.720 -0.288 1.00 89.12 96 ASP A O 1
ATOM 775 N N . HIS A 1 97 ? -18.800 -1.536 1.319 1.00 89.69 97 HIS A N 1
ATOM 776 C CA . HIS A 1 97 ? -19.707 -0.619 0.624 1.00 89.69 97 HIS A CA 1
ATOM 777 C C . HIS A 1 97 ? -19.451 0.857 0.970 1.00 89.69 97 HIS A C 1
ATOM 779 O O . HIS A 1 97 ? -20.056 1.741 0.360 1.00 89.69 97 HIS A O 1
ATOM 785 N N . GLY A 1 98 ? -18.542 1.142 1.908 1.00 87.12 98 GLY A N 1
ATOM 786 C CA . GLY A 1 98 ? -18.261 2.503 2.362 1.00 87.12 98 GLY A CA 1
ATOM 787 C C . GLY A 1 98 ? -19.153 2.970 3.517 1.00 87.12 98 GLY A C 1
ATOM 788 O O . GLY A 1 98 ? -19.139 4.162 3.846 1.00 87.12 98 GLY A O 1
ATOM 789 N N . GLU A 1 99 ? -19.918 2.070 4.143 1.00 87.81 99 GLU A N 1
ATOM 790 C CA . GLU A 1 99 ? -20.797 2.384 5.269 1.00 87.81 99 GLU A CA 1
ATOM 791 C C . GLU A 1 99 ? -20.078 2.229 6.613 1.00 87.81 99 GLU A C 1
ATOM 793 O O . GLU A 1 99 ? -19.259 1.334 6.818 1.00 87.81 99 GLU A O 1
ATOM 798 N N . THR A 1 100 ? -20.391 3.112 7.568 1.00 88.62 100 THR A N 1
ATOM 799 C CA . THR A 1 100 ? -19.795 3.055 8.909 1.00 88.62 100 THR A CA 1
ATOM 800 C C . THR A 1 100 ? -20.480 1.979 9.750 1.00 88.62 100 THR A C 1
ATOM 802 O O . THR A 1 100 ? -21.496 2.246 10.398 1.00 88.62 100 THR A O 1
ATOM 805 N N . VAL A 1 101 ? -19.911 0.777 9.782 1.00 87.00 101 VAL A N 1
ATOM 806 C CA . VAL A 1 101 ? -20.418 -0.359 10.560 1.00 87.00 101 VAL A CA 1
ATOM 807 C C . VAL A 1 101 ? -19.298 -1.069 11.317 1.00 87.00 101 VAL A C 1
ATOM 809 O O . VAL A 1 101 ? -18.158 -1.170 10.872 1.00 87.00 101 VAL A O 1
ATOM 812 N N . SER A 1 102 ? -19.632 -1.600 12.497 1.00 83.88 102 SER A N 1
ATOM 813 C CA . SER A 1 102 ? -18.726 -2.464 13.257 1.00 83.88 102 SER A CA 1
ATOM 814 C C . SER A 1 102 ? -18.812 -3.886 12.702 1.00 83.88 102 SER A C 1
ATOM 816 O O . SER A 1 102 ? -19.619 -4.693 13.159 1.00 83.88 102 SER A O 1
ATOM 818 N N . TRP A 1 103 ? -18.015 -4.170 11.672 1.00 86.69 103 TRP A N 1
ATOM 819 C CA . TRP A 1 103 ? -18.048 -5.446 10.944 1.00 86.69 103 TRP A CA 1
ATOM 820 C C . TRP A 1 103 ? -17.224 -6.567 11.603 1.00 86.69 103 TRP A C 1
ATOM 822 O O . TRP A 1 103 ? -17.359 -7.733 11.240 1.00 86.69 103 TRP A O 1
ATOM 832 N N . TRP A 1 104 ? -16.399 -6.248 12.604 1.00 85.56 104 TRP A N 1
ATOM 833 C CA . TRP A 1 104 ? -15.608 -7.210 13.379 1.00 85.56 104 TRP A CA 1
ATOM 834 C C . TRP A 1 104 ? -16.059 -7.331 14.845 1.00 85.56 104 TRP A C 1
ATOM 836 O O . TRP A 1 104 ? -16.656 -6.428 15.428 1.00 85.56 104 TRP A O 1
ATOM 846 N N . GLY A 1 105 ? -15.766 -8.471 15.478 1.00 87.38 105 GLY A N 1
ATOM 847 C CA . GLY A 1 105 ? -16.111 -8.707 16.883 1.00 87.38 105 GLY A CA 1
ATOM 848 C C . GLY A 1 105 ? -15.337 -7.805 17.859 1.00 87.38 105 GLY A C 1
ATOM 849 O O . GLY A 1 105 ? -14.175 -7.472 17.625 1.00 87.38 105 GLY A O 1
ATOM 850 N N . LYS A 1 106 ? -15.951 -7.479 19.010 1.00 86.31 106 LYS A N 1
ATOM 851 C CA . LYS A 1 106 ? -15.369 -6.594 20.048 1.00 86.31 106 LYS A CA 1
ATOM 852 C C . LYS A 1 106 ? -13.979 -7.022 20.535 1.00 86.31 106 LYS A C 1
ATOM 854 O O . LYS A 1 106 ? -13.153 -6.177 20.869 1.00 86.31 106 LYS A O 1
ATOM 859 N N . GLN A 1 107 ? -13.725 -8.329 20.590 1.00 89.06 107 GLN A N 1
ATOM 860 C CA . GLN A 1 107 ? -12.414 -8.861 20.959 1.00 89.06 107 GLN A CA 1
ATOM 861 C C . GLN A 1 107 ? -11.340 -8.436 19.944 1.00 89.06 107 GLN A C 1
ATOM 863 O O . GLN A 1 107 ? -10.326 -7.856 20.329 1.00 89.06 107 GLN A O 1
ATOM 868 N N . HIS A 1 108 ? -11.592 -8.646 18.649 1.00 88.88 108 HIS A N 1
ATOM 869 C CA . HIS A 1 108 ? -10.653 -8.308 17.578 1.00 88.88 108 HIS A CA 1
ATOM 870 C C . HIS A 1 108 ? -10.427 -6.801 17.458 1.00 88.88 108 HIS A C 1
ATOM 872 O O . HIS A 1 108 ? -9.287 -6.375 17.291 1.00 88.88 108 HIS A O 1
ATOM 878 N N . SER A 1 109 ? -11.472 -5.983 17.627 1.00 85.56 109 SER A N 1
ATOM 879 C CA . SER A 1 109 ? -11.317 -4.523 17.625 1.00 85.56 109 SER A CA 1
ATOM 880 C C . SER A 1 109 ? -10.430 -4.028 18.775 1.00 85.56 109 SER A C 1
ATOM 882 O O . SER A 1 109 ? -9.662 -3.078 18.605 1.00 85.56 109 SER A O 1
ATOM 884 N N . GLY A 1 110 ? -10.509 -4.679 19.943 1.00 85.12 110 GLY A N 1
ATOM 885 C CA . GLY A 1 110 ? -9.654 -4.372 21.091 1.00 85.12 110 GLY A CA 1
ATOM 886 C C . GLY A 1 110 ? -8.193 -4.744 20.836 1.00 85.12 110 GLY A C 1
ATOM 887 O O . GLY A 1 110 ? -7.299 -3.919 21.019 1.00 85.12 110 GLY A O 1
ATOM 888 N N . GLU A 1 111 ? -7.946 -5.958 20.338 1.00 88.94 111 GLU A N 1
ATOM 889 C CA . GLU A 1 111 ? -6.600 -6.416 19.967 1.00 88.94 111 GLU A CA 1
ATOM 890 C C . GLU A 1 111 ? -5.972 -5.562 18.855 1.00 88.94 111 GLU A C 1
ATOM 892 O O . GLU A 1 111 ? -4.787 -5.230 18.930 1.00 88.94 111 GLU A O 1
ATOM 897 N N . TYR A 1 112 ? -6.758 -5.166 1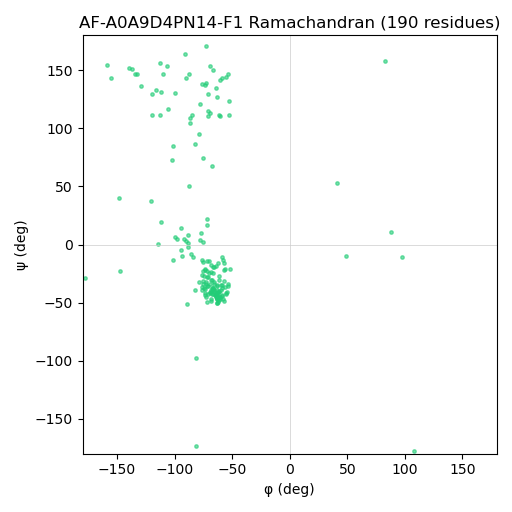7.852 1.00 87.69 112 TYR A N 1
ATOM 898 C CA . TYR A 1 112 ? -6.328 -4.262 16.786 1.00 87.69 112 TYR A CA 1
ATOM 899 C C . TYR A 1 112 ? -5.912 -2.895 17.343 1.00 87.69 112 TYR A C 1
ATOM 901 O O . TYR A 1 112 ? -4.823 -2.406 17.033 1.00 87.69 112 TYR A O 1
ATOM 909 N N . SER A 1 113 ? -6.742 -2.308 18.212 1.00 83.69 113 SER A N 1
ATOM 910 C CA . SER A 1 113 ? -6.489 -0.988 18.803 1.00 83.69 113 SER A CA 1
ATOM 911 C C . SER A 1 113 ? -5.173 -0.956 19.582 1.00 83.69 113 SER A C 1
ATOM 913 O O . SER A 1 113 ? -4.426 0.010 19.483 1.00 83.69 113 SER A O 1
ATOM 915 N N . ASN A 1 114 ? -4.837 -2.044 20.279 1.00 83.94 114 ASN A N 1
ATOM 916 C CA . ASN A 1 114 ? -3.569 -2.162 21.002 1.00 83.94 114 ASN A CA 1
ATOM 917 C C . ASN A 1 114 ? -2.346 -2.246 20.069 1.00 83.94 114 ASN A C 1
ATOM 919 O O . ASN A 1 114 ? -1.256 -1.807 20.434 1.00 83.94 114 ASN A O 1
ATOM 923 N N . ARG A 1 115 ? -2.501 -2.820 18.867 1.00 83.81 115 ARG A N 1
ATOM 924 C CA . ARG A 1 115 ? -1.410 -2.969 17.888 1.00 83.81 115 ARG A CA 1
ATOM 925 C C . ARG A 1 115 ? -1.184 -1.698 17.074 1.00 83.81 115 ARG A C 1
ATOM 927 O O . ARG A 1 115 ? -0.038 -1.347 16.802 1.00 83.81 115 ARG A O 1
ATOM 934 N N . VAL A 1 116 ? -2.254 -0.998 16.693 1.00 80.75 116 VAL A N 1
ATOM 935 C CA . VAL A 1 116 ? -2.156 0.204 15.845 1.00 80.75 116 VAL A CA 1
ATOM 936 C C . VAL A 1 116 ? -1.523 1.393 16.577 1.00 80.75 116 VAL A C 1
ATOM 938 O O . VAL A 1 116 ? -0.909 2.249 15.943 1.00 80.75 116 VAL A O 1
ATOM 941 N N . THR A 1 117 ? -1.599 1.421 17.911 1.00 74.56 117 THR A N 1
ATOM 942 C CA . THR A 1 117 ? -0.970 2.445 18.761 1.00 74.56 117 THR A CA 1
ATOM 943 C C . THR A 1 117 ? 0.533 2.254 18.963 1.00 74.56 117 THR A C 1
ATOM 945 O O . THR A 1 117 ? 1.138 3.014 19.717 1.00 74.56 117 THR A O 1
ATOM 948 N N . CYS A 1 118 ? 1.159 1.262 18.321 1.00 74.88 118 CYS A N 1
ATOM 949 C CA . CYS A 1 118 ? 2.607 1.090 18.378 1.00 74.88 118 CYS A CA 1
ATOM 950 C C . CYS A 1 118 ? 3.311 2.337 17.801 1.00 74.88 118 CYS A C 1
ATOM 952 O O . CYS A 1 118 ? 3.218 2.635 16.604 1.00 74.88 118 CYS A O 1
ATOM 954 N N . SER A 1 119 ? 3.971 3.097 18.678 1.00 67.25 119 SER A N 1
ATOM 955 C CA . SER A 1 119 ? 4.740 4.294 18.336 1.00 67.25 119 SER A CA 1
ATOM 956 C C . SER A 1 119 ? 6.203 3.947 18.044 1.00 67.25 119 SER A C 1
ATOM 958 O O . SER A 1 119 ? 6.692 2.876 18.397 1.00 67.25 119 SER A O 1
ATOM 960 N N . LEU A 1 120 ? 6.926 4.876 17.415 1.00 62.41 120 LEU A N 1
ATOM 961 C CA . LEU A 1 120 ? 8.343 4.729 17.041 1.00 62.41 120 LEU A CA 1
ATOM 962 C C . LEU A 1 120 ? 9.338 4.772 18.228 1.00 62.41 120 LEU A C 1
ATOM 964 O O . LEU A 1 120 ? 10.531 4.960 18.012 1.00 62.41 120 LEU A O 1
ATOM 968 N N . GLY A 1 121 ? 8.872 4.591 19.468 1.00 63.69 121 GLY A N 1
ATOM 969 C CA . GLY A 1 121 ? 9.691 4.626 20.685 1.00 63.69 121 GLY A CA 1
ATOM 970 C C . GLY A 1 121 ? 9.474 5.870 21.554 1.00 63.69 121 GLY A C 1
ATOM 971 O O . GLY A 1 121 ? 8.613 6.712 21.279 1.00 63.69 121 GLY A O 1
ATOM 972 N N . GLU A 1 122 ? 10.241 5.965 22.642 1.00 51.62 122 GLU A N 1
ATOM 973 C CA . GLU A 1 122 ? 10.168 7.078 23.595 1.00 51.62 122 GLU A CA 1
ATOM 974 C C . GLU A 1 122 ? 10.551 8.409 22.922 1.00 51.62 122 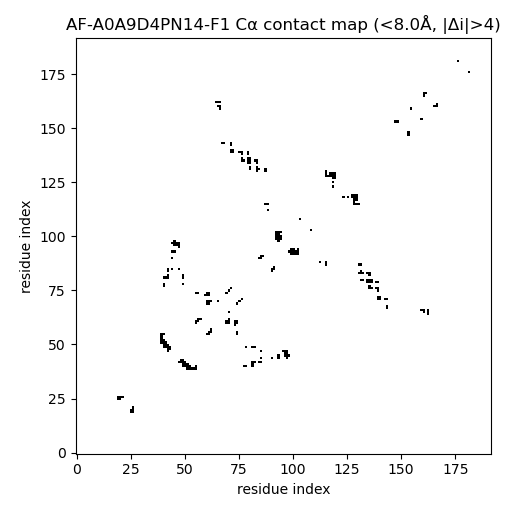GLU A C 1
ATOM 976 O O . GLU A 1 122 ? 11.603 8.530 22.300 1.00 51.62 122 GLU A O 1
ATOM 981 N N . GLY A 1 123 ? 9.681 9.420 23.034 1.00 60.09 123 GLY A N 1
ATOM 982 C CA . GLY A 1 123 ? 9.896 10.763 22.475 1.00 60.09 123 GLY A CA 1
ATOM 983 C C . GLY A 1 123 ? 9.230 11.034 21.119 1.00 60.09 123 GLY A C 1
ATOM 984 O O . GLY A 1 123 ? 9.145 12.195 20.716 1.00 60.09 123 GLY A O 1
ATOM 985 N N . ALA A 1 124 ? 8.691 10.017 20.436 1.00 61.47 124 ALA A N 1
ATOM 986 C CA . ALA A 1 124 ? 7.846 10.236 19.263 1.00 61.47 124 ALA A CA 1
ATOM 987 C C . ALA A 1 124 ? 6.461 10.773 19.690 1.00 61.47 124 ALA A C 1
ATOM 989 O O . ALA A 1 124 ? 5.885 10.274 20.663 1.00 61.47 124 ALA A O 1
ATOM 990 N N . PRO A 1 125 ? 5.887 11.772 18.991 1.00 63.78 125 PRO A N 1
ATOM 991 C CA . PRO A 1 125 ? 4.546 12.247 19.312 1.00 63.78 125 PRO A CA 1
ATOM 992 C C . PRO A 1 125 ? 3.534 11.106 19.148 1.00 63.78 125 PRO A C 1
ATOM 994 O O . PRO A 1 125 ? 3.619 10.334 18.196 1.00 63.78 125 PRO A O 1
ATOM 997 N N . ALA A 1 126 ? 2.539 11.026 20.039 1.00 57.97 126 ALA A N 1
ATOM 998 C CA . ALA A 1 126 ? 1.513 9.969 20.041 1.00 57.97 126 ALA A CA 1
ATOM 999 C C . ALA A 1 126 ? 0.691 9.879 18.736 1.00 57.97 126 ALA A C 1
ATOM 1001 O O . ALA A 1 126 ? -0.052 8.927 18.521 1.00 57.97 126 ALA A O 1
ATOM 1002 N N . THR A 1 127 ? 0.821 10.870 17.855 1.00 60.41 127 THR A N 1
ATOM 1003 C CA . THR A 1 127 ? 0.216 10.907 16.521 1.00 60.41 127 THR A CA 1
ATOM 1004 C C . THR A 1 127 ? 1.050 10.210 15.441 1.00 60.41 127 THR A C 1
ATOM 1006 O O . THR A 1 127 ? 0.581 10.073 14.313 1.00 60.41 127 THR A O 1
ATOM 1009 N N . MET A 1 128 ? 2.278 9.787 15.750 1.00 62.09 128 MET A N 1
ATOM 1010 C CA . MET A 1 128 ? 3.226 9.210 14.800 1.00 62.09 128 MET A CA 1
ATOM 1011 C C . MET A 1 128 ? 3.239 7.683 14.934 1.00 62.09 128 MET A C 1
ATOM 1013 O O . MET A 1 128 ? 4.037 7.095 15.664 1.00 62.09 128 MET A O 1
ATOM 1017 N N . THR A 1 129 ? 2.300 7.047 14.236 1.00 71.00 129 THR A N 1
ATOM 1018 C CA . THR A 1 129 ? 2.148 5.589 14.193 1.00 71.00 129 THR A CA 1
ATOM 1019 C C . THR A 1 129 ? 3.009 4.979 13.088 1.00 71.00 129 THR A C 1
ATOM 1021 O O . THR A 1 129 ? 3.171 5.560 12.012 1.00 71.00 129 THR A O 1
ATOM 1024 N N . VAL A 1 130 ? 3.520 3.765 13.314 1.00 80.88 130 VAL A N 1
ATOM 1025 C CA . VAL A 1 130 ? 4.192 2.965 12.265 1.00 80.88 130 VAL A CA 1
ATOM 1026 C C . VAL A 1 130 ? 3.222 2.511 11.164 1.00 80.88 130 VAL A C 1
ATOM 1028 O O . VAL A 1 130 ? 3.605 2.266 10.017 1.00 80.88 130 VAL A O 1
ATOM 1031 N N . PHE A 1 131 ? 1.940 2.433 11.513 1.00 82.75 131 PHE A N 1
ATOM 1032 C CA . PHE A 1 131 ? 0.833 2.157 10.611 1.00 82.75 131 PHE A CA 1
ATOM 1033 C C . PHE A 1 131 ? 0.491 3.404 9.772 1.00 82.75 131 PHE A C 1
ATOM 1035 O O . PHE A 1 131 ? 0.460 4.499 10.338 1.00 82.75 131 PHE A O 1
ATOM 1042 N N . PRO A 1 132 ? 0.212 3.298 8.454 1.00 87.62 132 PRO A N 1
ATOM 1043 C CA . PRO A 1 132 ? 0.073 2.088 7.622 1.00 87.62 132 PRO A CA 1
ATOM 1044 C C . PRO A 1 132 ? 1.370 1.635 6.923 1.00 87.62 132 PRO A C 1
ATOM 1046 O O . PRO A 1 132 ? 1.344 0.727 6.097 1.00 87.62 132 PRO A O 1
ATOM 1049 N N . THR A 1 133 ? 2.503 2.286 7.191 1.00 86.56 133 THR A N 1
ATOM 1050 C CA . THR A 1 133 ? 3.729 2.133 6.393 1.00 86.56 133 THR A CA 1
ATOM 1051 C C . THR A 1 133 ? 4.367 0.752 6.527 1.00 86.56 133 THR A C 1
ATOM 1053 O O . THR A 1 133 ? 4.707 0.152 5.514 1.00 86.56 133 THR A O 1
ATOM 1056 N N . ILE A 1 134 ? 4.523 0.235 7.749 1.00 88.19 134 ILE A N 1
ATOM 1057 C CA . ILE A 1 134 ? 5.186 -1.063 7.966 1.00 88.19 134 ILE A CA 1
ATOM 1058 C C . ILE A 1 134 ? 4.416 -2.220 7.304 1.00 88.19 134 ILE A C 1
ATOM 1060 O O . ILE A 1 134 ? 5.026 -2.925 6.498 1.00 88.19 134 ILE A O 1
ATOM 1064 N N . PRO A 1 135 ? 3.088 -2.368 7.511 1.00 90.94 135 PRO A N 1
ATOM 1065 C CA . PRO A 1 135 ? 2.311 -3.383 6.798 1.00 90.94 135 PRO A CA 1
ATOM 1066 C C . PRO A 1 135 ? 2.370 -3.228 5.276 1.00 90.94 135 PRO A C 1
ATOM 1068 O O . PRO A 1 135 ? 2.378 -4.217 4.553 1.00 90.94 135 PRO A O 1
ATOM 1071 N N . ALA A 1 136 ? 2.432 -1.994 4.769 1.00 92.25 136 ALA A N 1
ATOM 1072 C CA . ALA A 1 136 ? 2.517 -1.739 3.335 1.00 92.25 136 ALA A CA 1
ATOM 1073 C C . ALA A 1 136 ? 3.842 -2.205 2.720 1.00 92.25 136 ALA A C 1
ATOM 1075 O O . ALA A 1 136 ? 3.845 -2.804 1.644 1.00 92.25 136 ALA A O 1
ATOM 1076 N N . ILE A 1 137 ? 4.962 -1.946 3.401 1.00 92.19 137 ILE A N 1
ATOM 1077 C CA . ILE A 1 137 ? 6.284 -2.418 2.971 1.00 92.19 137 ILE A CA 1
ATOM 1078 C C . ILE A 1 137 ? 6.310 -3.946 2.977 1.00 92.19 137 ILE A C 1
ATOM 1080 O O . ILE A 1 137 ? 6.727 -4.554 1.993 1.00 92.19 137 ILE A O 1
ATOM 1084 N N . GLU A 1 138 ? 5.809 -4.566 4.048 1.00 93.31 138 GLU A N 1
ATOM 1085 C CA . GLU A 1 138 ? 5.728 -6.022 4.165 1.00 93.31 138 GLU A CA 1
ATOM 1086 C C . GLU A 1 138 ? 4.862 -6.634 3.059 1.00 93.31 138 GLU A C 1
ATOM 1088 O O . GLU A 1 138 ? 5.286 -7.583 2.398 1.00 93.31 138 GLU A O 1
ATOM 1093 N N . ALA A 1 139 ? 3.681 -6.066 2.806 1.00 94.88 139 ALA A N 1
ATOM 1094 C CA . ALA A 1 139 ? 2.781 -6.526 1.757 1.00 94.88 139 ALA A CA 1
ATOM 1095 C C . ALA A 1 139 ? 3.420 -6.405 0.366 1.00 94.88 139 ALA A C 1
ATOM 1097 O O . ALA A 1 139 ? 3.372 -7.360 -0.412 1.00 94.88 139 ALA A O 1
ATOM 1098 N N . SER A 1 140 ? 4.066 -5.273 0.066 1.00 94.81 140 SER A N 1
ATOM 1099 C CA . SER A 1 140 ? 4.750 -5.082 -1.217 1.00 94.81 140 SER A CA 1
ATOM 1100 C C . SER A 1 140 ? 5.924 -6.051 -1.390 1.00 94.81 140 SER A C 1
ATOM 1102 O O . SER A 1 140 ? 6.0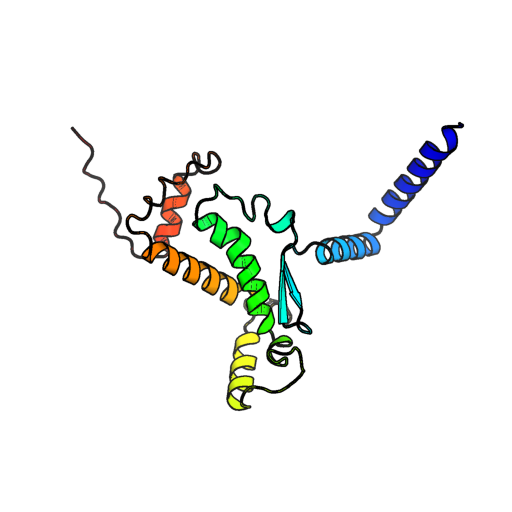50 -6.707 -2.426 1.00 94.81 140 SER A O 1
ATOM 1104 N N . PHE A 1 141 ? 6.748 -6.221 -0.354 1.00 91.81 141 PHE A N 1
ATOM 1105 C CA . PHE A 1 141 ? 7.878 -7.149 -0.379 1.00 91.81 141 PHE A CA 1
ATOM 1106 C C . PHE A 1 141 ? 7.429 -8.615 -0.470 1.00 91.81 141 PHE A C 1
ATOM 1108 O O . PHE A 1 141 ? 8.042 -9.426 -1.165 1.00 91.81 141 PHE A O 1
ATOM 1115 N N . SER A 1 142 ? 6.335 -8.974 0.198 1.00 93.06 142 SER A N 1
ATOM 1116 C CA . SER A 1 142 ? 5.730 -10.300 0.082 1.00 93.06 142 SER A CA 1
ATOM 1117 C C . SER A 1 142 ? 5.231 -10.561 -1.342 1.00 93.06 142 SER A C 1
ATOM 1119 O O . SER A 1 142 ? 5.541 -11.604 -1.919 1.00 93.06 142 SER A O 1
ATOM 1121 N N . ALA A 1 143 ? 4.549 -9.587 -1.953 1.00 92.56 143 ALA A N 1
ATOM 1122 C CA . ALA A 1 143 ? 4.099 -9.681 -3.339 1.00 92.56 143 ALA A CA 1
ATOM 1123 C C . ALA A 1 143 ? 5.274 -9.825 -4.321 1.00 92.56 143 ALA A C 1
ATOM 1125 O O . ALA A 1 143 ? 5.216 -10.656 -5.228 1.00 92.56 143 ALA A O 1
ATOM 1126 N N . TYR A 1 144 ? 6.364 -9.087 -4.095 1.00 88.38 144 TYR A N 1
ATOM 1127 C CA . TYR A 1 144 ? 7.604 -9.228 -4.855 1.00 88.38 144 TYR A CA 1
ATOM 1128 C C . TYR A 1 144 ? 8.160 -10.658 -4.782 1.00 88.38 144 TYR A C 1
ATOM 1130 O O . TYR A 1 144 ? 8.411 -11.270 -5.819 1.00 88.38 144 TYR A O 1
ATOM 1138 N N . LYS A 1 145 ? 8.262 -11.242 -3.579 1.00 85.81 145 LYS A N 1
ATOM 1139 C CA . LYS A 1 145 ? 8.726 -12.631 -3.392 1.00 85.81 145 LYS A CA 1
ATOM 1140 C C . LYS A 1 145 ? 7.849 -13.659 -4.111 1.00 85.81 145 LYS A C 1
ATOM 1142 O O . LYS A 1 145 ? 8.374 -14.619 -4.666 1.00 85.81 145 LYS A O 1
ATOM 1147 N N . VAL A 1 146 ? 6.528 -13.464 -4.115 1.00 89.62 146 VAL A N 1
ATOM 1148 C CA . VAL A 1 146 ? 5.586 -14.346 -4.829 1.00 89.62 146 VAL A CA 1
ATOM 1149 C C . VAL A 1 146 ? 5.779 -14.271 -6.343 1.00 89.62 146 VAL A C 1
ATOM 1151 O O . VAL A 1 146 ? 5.583 -15.269 -7.030 1.00 89.62 146 VAL A O 1
ATOM 1154 N N . VAL A 1 147 ? 6.135 -13.104 -6.882 1.00 86.81 147 VAL A N 1
ATOM 1155 C CA . VAL A 1 147 ? 6.450 -12.984 -8.310 1.00 86.81 147 VAL A CA 1
ATOM 1156 C C . VAL A 1 147 ? 7.797 -13.610 -8.623 1.00 86.81 147 VAL A C 1
ATOM 1158 O O . VAL A 1 147 ? 7.876 -14.386 -9.569 1.00 86.81 147 VAL A O 1
ATOM 1161 N N . LEU A 1 148 ? 8.815 -13.367 -7.796 1.00 82.31 148 LEU A N 1
ATOM 1162 C CA . LEU A 1 148 ? 10.124 -13.999 -7.959 1.00 82.31 148 LEU A CA 1
ATOM 1163 C C . LEU A 1 148 ? 10.037 -15.528 -7.992 1.00 82.31 148 LEU A C 1
ATOM 1165 O O . LEU A 1 148 ? 10.681 -16.150 -8.828 1.00 82.31 148 LEU A O 1
ATOM 1169 N N . SER A 1 149 ? 9.219 -16.142 -7.130 1.00 81.31 149 SER A N 1
ATOM 1170 C CA . SER A 1 149 ? 9.091 -17.605 -7.080 1.00 81.31 149 SER A CA 1
ATOM 1171 C C . SER A 1 149 ? 8.379 -18.223 -8.287 1.00 81.31 149 SER A C 1
ATOM 1173 O O . SER A 1 149 ? 8.434 -19.439 -8.463 1.00 81.31 149 SER A O 1
ATOM 1175 N N . LYS A 1 150 ? 7.693 -17.415 -9.104 1.00 84.44 150 LYS A N 1
ATOM 1176 C CA . LYS A 1 150 ? 6.990 -17.860 -10.317 1.00 84.44 150 LYS A CA 1
ATOM 1177 C C . LYS A 1 150 ? 7.831 -17.728 -11.584 1.00 84.44 150 LYS A C 1
ATOM 1179 O O . LYS A 1 150 ? 7.402 -18.209 -12.630 1.00 84.44 150 LYS A O 1
ATOM 1184 N N . LEU A 1 151 ? 8.980 -17.062 -11.515 1.00 79.25 151 LEU A N 1
ATOM 1185 C CA . LEU A 1 151 ? 9.875 -16.916 -12.657 1.00 79.25 151 LEU A CA 1
ATOM 1186 C C . LEU A 1 151 ? 10.659 -18.221 -12.835 1.00 79.25 151 LEU A C 1
ATOM 1188 O O . LEU A 1 151 ? 11.303 -18.701 -11.907 1.00 79.25 151 LEU A O 1
ATOM 1192 N N . GLN A 1 152 ? 10.512 -18.822 -14.017 1.00 59.66 152 GLN A N 1
ATOM 1193 C CA . GLN A 1 152 ? 11.003 -20.165 -14.344 1.00 59.66 152 GLN A CA 1
ATOM 1194 C C . GLN A 1 152 ? 12.532 -20.206 -14.467 1.00 59.66 152 GLN A C 1
ATOM 1196 O O . GLN A 1 152 ? 13.152 -21.149 -13.988 1.00 59.66 152 GLN A O 1
ATOM 1201 N N . ASP A 1 153 ? 13.099 -19.121 -14.990 1.00 58.41 153 ASP A N 1
ATOM 1202 C CA . ASP A 1 153 ? 14.448 -18.651 -14.718 1.00 58.41 153 ASP A CA 1
ATOM 1203 C C . ASP A 1 153 ? 14.256 -17.260 -14.109 1.00 58.41 153 ASP A C 1
ATOM 1205 O O . ASP A 1 153 ? 13.747 -16.382 -14.811 1.00 58.41 153 ASP A O 1
ATOM 1209 N N . PRO A 1 154 ? 14.541 -17.014 -12.817 1.00 52.53 154 PRO A N 1
ATOM 1210 C CA . PRO A 1 154 ? 14.599 -15.641 -12.350 1.00 52.53 154 PRO A CA 1
ATOM 1211 C C . PRO A 1 154 ? 15.726 -14.984 -13.159 1.00 52.53 154 PRO A C 1
ATOM 1213 O O . PRO A 1 154 ? 16.873 -15.401 -12.976 1.00 52.53 154 PRO A O 1
ATOM 1216 N N . PRO A 1 155 ? 15.439 -14.032 -14.074 1.00 48.53 155 PRO A N 1
ATOM 1217 C CA . PRO A 1 155 ? 16.491 -13.293 -14.769 1.00 48.53 155 PRO A CA 1
ATOM 1218 C C . PRO A 1 155 ? 17.376 -12.752 -13.664 1.00 48.53 155 PRO A C 1
ATOM 1220 O O . PRO A 1 155 ? 16.850 -12.223 -12.686 1.00 48.53 155 PRO A O 1
ATOM 1223 N N . TRP A 1 156 ? 18.659 -13.075 -13.710 1.00 46.88 156 TRP A N 1
ATOM 1224 C CA . TRP A 1 156 ? 19.451 -13.459 -12.546 1.00 46.88 156 TRP A CA 1
ATOM 1225 C C . TRP A 1 156 ? 19.663 -12.302 -11.571 1.00 46.88 156 TRP A C 1
ATOM 1227 O O . TRP A 1 156 ? 20.762 -11.811 -11.498 1.00 46.88 156 TRP A O 1
ATOM 1237 N N . LEU A 1 157 ? 18.650 -11.788 -10.870 1.00 46.66 157 LEU A N 1
ATOM 1238 C CA . LEU A 1 157 ? 18.633 -10.547 -10.072 1.00 46.66 157 LEU A CA 1
ATOM 1239 C C . LEU A 1 157 ? 19.197 -9.269 -10.769 1.00 46.66 157 LEU A C 1
ATOM 1241 O O . LEU A 1 157 ? 18.983 -8.169 -10.268 1.00 46.66 157 LEU A O 1
ATOM 1245 N N . TRP A 1 158 ? 19.835 -9.396 -11.936 1.00 51.44 158 TRP A N 1
ATOM 1246 C CA . TRP A 1 158 ? 20.794 -8.461 -12.525 1.00 51.44 158 TRP A CA 1
ATOM 1247 C C . TRP A 1 158 ? 20.741 -8.432 -14.064 1.00 51.44 158 TRP A C 1
ATOM 1249 O O . TRP A 1 158 ? 21.098 -7.414 -14.639 1.00 51.44 158 TRP A O 1
ATOM 1259 N N . ASP A 1 159 ? 20.252 -9.484 -14.731 1.00 44.06 159 ASP A N 1
ATOM 1260 C CA . ASP A 1 159 ? 20.194 -9.542 -16.207 1.00 44.06 159 ASP A CA 1
ATOM 1261 C C . ASP A 1 159 ? 19.138 -8.628 -16.832 1.00 44.06 159 ASP A C 1
ATOM 1263 O O . ASP A 1 159 ? 19.323 -8.130 -17.933 1.00 44.06 159 ASP A O 1
ATOM 1267 N N . ASP A 1 160 ? 18.056 -8.349 -16.101 1.00 43.91 160 ASP A N 1
ATOM 1268 C CA . ASP A 1 160 ? 17.062 -7.343 -16.497 1.00 43.91 160 ASP A CA 1
ATOM 1269 C C . ASP A 1 160 ? 17.430 -5.936 -15.991 1.00 43.91 160 ASP A C 1
ATOM 1271 O O . ASP A 1 160 ? 16.629 -5.000 -16.079 1.00 43.91 160 ASP A O 1
ATOM 1275 N N . VAL A 1 161 ? 18.633 -5.753 -15.432 1.00 51.00 161 VAL A N 1
ATOM 1276 C CA . VAL A 1 161 ? 19.152 -4.431 -15.062 1.00 51.00 161 VAL A CA 1
ATOM 1277 C C . VAL A 1 161 ? 19.874 -3.814 -16.266 1.00 51.00 161 VAL A C 1
ATOM 1279 O O . VAL A 1 161 ? 20.947 -3.239 -16.152 1.00 51.00 161 VAL A O 1
ATOM 1282 N N . ASP A 1 162 ? 19.203 -3.808 -17.417 1.00 49.12 162 ASP A N 1
ATOM 1283 C CA . ASP A 1 162 ? 19.475 -2.868 -18.513 1.00 49.12 162 ASP A CA 1
ATOM 1284 C C . ASP A 1 162 ? 18.993 -1.442 -18.151 1.00 49.12 162 ASP A C 1
ATOM 1286 O O . ASP A 1 162 ? 18.740 -0.603 -19.017 1.00 49.12 162 ASP A O 1
ATOM 1290 N N . ASP A 1 163 ? 18.835 -1.132 -16.856 1.00 50.88 163 ASP A N 1
ATOM 1291 C CA . ASP A 1 163 ? 18.690 0.243 -16.403 1.00 50.88 163 ASP A CA 1
ATOM 1292 C C . ASP A 1 163 ? 20.091 0.834 -16.190 1.00 50.88 163 ASP A C 1
ATOM 1294 O O . ASP A 1 163 ? 20.721 0.565 -15.158 1.00 50.88 163 ASP A O 1
ATOM 1298 N N . PRO A 1 164 ? 20.583 1.698 -17.098 1.00 56.22 164 PRO A N 1
ATOM 1299 C CA . PRO A 1 164 ? 21.893 2.328 -16.959 1.00 56.22 164 PRO A CA 1
ATOM 1300 C C . PRO A 1 164 ? 22.038 3.144 -15.663 1.00 56.22 164 PRO A C 1
ATOM 1302 O O . PRO A 1 164 ? 23.155 3.500 -15.290 1.00 56.22 164 PRO A O 1
ATOM 1305 N N . ARG A 1 165 ? 20.942 3.436 -14.942 1.00 55.06 165 ARG A N 1
ATOM 1306 C CA . ARG A 1 165 ? 20.980 4.088 -13.622 1.00 55.06 165 ARG A CA 1
ATOM 1307 C C . ARG A 1 165 ? 21.491 3.184 -12.502 1.00 55.06 165 ARG A C 1
ATOM 1309 O O . ARG A 1 165 ? 21.940 3.710 -11.489 1.00 55.06 165 ARG A O 1
ATOM 1316 N N . LEU A 1 166 ? 21.416 1.864 -12.658 1.00 59.31 166 LEU A N 1
ATOM 1317 C CA . LEU A 1 166 ? 21.892 0.886 -11.674 1.00 59.31 166 LEU A CA 1
ATOM 1318 C C . LEU A 1 166 ? 23.247 0.270 -12.043 1.00 59.31 166 LEU A C 1
ATOM 1320 O O . LEU A 1 166 ? 23.897 -0.298 -11.171 1.00 59.31 166 LEU A O 1
ATOM 1324 N N . ALA A 1 167 ? 23.706 0.457 -13.283 1.00 57.94 167 ALA A N 1
ATOM 1325 C CA . ALA A 1 167 ? 24.981 -0.062 -13.782 1.00 57.94 167 ALA A CA 1
ATOM 1326 C C . ALA A 1 167 ? 26.212 0.398 -12.970 1.00 57.94 167 ALA A C 1
ATOM 1328 O O . ALA A 1 167 ? 27.237 -0.267 -12.979 1.00 57.94 167 ALA A O 1
ATOM 1329 N N . ASN A 1 168 ? 26.110 1.513 -12.234 1.00 57.28 168 ASN A N 1
ATOM 1330 C CA . ASN A 1 168 ? 27.197 2.049 -11.404 1.00 57.28 168 ASN A CA 1
ATOM 1331 C C . ASN A 1 168 ? 27.091 1.669 -9.911 1.00 57.28 168 ASN A C 1
ATOM 1333 O O . ASN A 1 168 ? 27.863 2.181 -9.103 1.00 57.28 168 ASN A O 1
ATOM 1337 N N . TYR A 1 169 ? 26.121 0.832 -9.524 1.00 55.56 169 TYR A N 1
ATOM 1338 C CA . TYR A 1 169 ? 25.802 0.510 -8.125 1.00 55.56 169 TYR A CA 1
ATOM 1339 C C . TYR A 1 169 ? 25.928 -0.989 -7.810 1.00 55.56 169 TYR A C 1
ATOM 1341 O O . TYR A 1 169 ? 25.169 -1.517 -6.995 1.00 55.56 169 TYR A O 1
ATOM 1349 N N . GLU A 1 170 ? 26.919 -1.670 -8.399 1.00 54.31 170 GLU A N 1
ATOM 1350 C CA . GLU A 1 170 ? 27.280 -3.064 -8.066 1.00 54.31 170 GLU A CA 1
ATOM 1351 C C . GLU A 1 170 ? 27.501 -3.272 -6.548 1.00 54.31 170 GLU A C 1
ATOM 1353 O O . GLU A 1 170 ? 27.350 -4.373 -6.028 1.00 54.31 170 GLU A O 1
ATOM 1358 N N . GLU A 1 171 ? 27.770 -2.188 -5.810 1.00 51.72 171 GLU A N 1
ATOM 1359 C CA . GLU A 1 171 ? 28.009 -2.164 -4.365 1.00 51.72 171 GLU A CA 1
ATOM 1360 C C . GLU A 1 171 ? 26.754 -2.328 -3.479 1.00 51.72 171 GLU A C 1
ATOM 1362 O O . GLU A 1 171 ? 26.831 -2.779 -2.336 1.00 51.72 171 GLU A O 1
ATOM 1367 N N . PHE A 1 172 ? 25.558 -2.026 -3.992 1.00 50.00 172 PHE A N 1
ATOM 1368 C CA . PHE A 1 172 ? 24.312 -2.083 -3.203 1.00 50.00 172 PHE A CA 1
ATOM 1369 C C . PHE A 1 172 ? 23.811 -3.525 -2.972 1.00 50.00 172 PHE A C 1
ATOM 1371 O O . PHE A 1 172 ? 22.933 -3.792 -2.147 1.00 50.00 172 PHE A O 1
ATOM 1378 N N . GLN A 1 173 ? 24.381 -4.471 -3.718 1.00 49.06 173 GLN A N 1
ATOM 1379 C CA . GLN A 1 173 ? 23.957 -5.866 -3.801 1.00 49.06 173 GLN A CA 1
ATOM 1380 C C . GLN A 1 173 ? 24.257 -6.655 -2.517 1.00 49.06 173 GLN A C 1
ATOM 1382 O O . GLN A 1 173 ? 23.542 -7.603 -2.182 1.00 49.06 173 GLN A O 1
ATOM 1387 N N . TYR A 1 174 ? 25.286 -6.256 -1.766 1.00 36.06 174 TYR A N 1
ATOM 1388 C CA . TYR A 1 174 ? 25.747 -6.988 -0.582 1.00 36.06 174 TYR A CA 1
ATOM 1389 C C . TYR A 1 174 ? 24.862 -6.729 0.644 1.00 36.06 174 TYR A C 1
ATOM 1391 O O . TYR A 1 174 ? 24.667 -7.627 1.462 1.00 36.06 174 TYR A O 1
ATOM 1399 N N . GLU A 1 175 ? 24.279 -5.531 0.764 1.00 41.03 175 GLU A N 1
ATOM 1400 C CA . GLU A 1 175 ? 23.443 -5.169 1.917 1.00 41.03 175 GLU A CA 1
ATOM 1401 C C . GLU A 1 175 ? 22.056 -5.825 1.874 1.00 41.03 175 GLU A C 1
ATOM 1403 O O . GLU A 1 175 ? 21.539 -6.244 2.908 1.00 41.03 175 GLU A O 1
ATOM 1408 N N . LEU A 1 176 ? 21.468 -6.014 0.688 1.00 43.88 176 LEU A N 1
ATOM 1409 C CA . LEU A 1 176 ? 20.216 -6.773 0.538 1.00 43.88 176 LEU A CA 1
ATOM 1410 C C . LEU A 1 176 ? 20.400 -8.259 0.891 1.00 43.88 176 LEU A C 1
ATOM 1412 O O . LEU A 1 176 ? 19.500 -8.873 1.469 1.00 43.88 176 LEU A O 1
ATOM 1416 N N . CYS A 1 177 ? 21.589 -8.810 0.630 1.00 37.97 177 CYS A N 1
ATOM 1417 C CA . CYS A 1 177 ? 21.990 -10.141 1.083 1.00 37.97 177 CYS A CA 1
ATOM 1418 C C . CYS A 1 177 ? 22.268 -10.221 2.592 1.00 37.97 177 CYS A C 1
ATOM 1420 O O . CYS A 1 177 ? 22.302 -11.329 3.109 1.00 37.97 177 CYS A O 1
ATOM 1422 N N . MET A 1 178 ? 22.425 -9.114 3.330 1.00 33.47 178 MET A N 1
ATOM 1423 C CA . MET A 1 178 ? 22.558 -9.171 4.798 1.00 33.47 178 MET A CA 1
ATOM 1424 C C . MET A 1 178 ? 21.235 -9.494 5.509 1.00 33.47 178 MET A C 1
ATOM 1426 O O . MET A 1 178 ? 21.252 -9.977 6.641 1.00 33.47 178 MET A O 1
ATOM 1430 N N . PHE A 1 179 ? 20.085 -9.273 4.861 1.00 39.00 179 PHE A N 1
ATOM 1431 C CA . PHE A 1 179 ? 18.762 -9.524 5.451 1.00 39.00 179 PHE A CA 1
ATOM 1432 C C . PHE A 1 179 ? 18.232 -10.956 5.234 1.00 39.00 179 PHE A C 1
ATOM 1434 O O . PHE A 1 179 ? 17.178 -11.310 5.763 1.00 39.00 179 PHE A O 1
ATOM 1441 N N . HIS A 1 180 ? 18.972 -11.807 4.516 1.00 33.81 180 HIS A N 1
ATOM 1442 C CA . HIS A 1 180 ? 18.737 -13.251 4.404 1.00 33.81 180 HIS A CA 1
ATOM 1443 C C . HIS A 1 180 ? 20.064 -14.001 4.609 1.00 33.81 180 HIS A C 1
ATOM 1445 O O . HIS A 1 180 ? 21.099 -13.497 4.201 1.00 33.81 180 HIS A O 1
ATOM 1451 N N . PRO A 1 181 ? 20.101 -15.212 5.197 1.00 33.53 181 PRO A N 1
ATOM 1452 C CA . PRO A 1 181 ? 21.339 -15.976 5.298 1.00 33.53 181 PRO A CA 1
ATOM 1453 C C . PRO A 1 181 ? 21.675 -16.579 3.926 1.00 33.53 181 PRO A C 1
ATOM 1455 O O . PRO A 1 181 ? 21.490 -17.772 3.690 1.00 33.53 181 PRO A O 1
ATOM 1458 N N . CYS A 1 182 ? 22.147 -15.753 2.996 1.00 35.81 182 CYS A N 1
ATOM 1459 C CA . CYS A 1 182 ? 22.760 -16.225 1.767 1.00 35.81 182 CYS A CA 1
ATOM 1460 C C . CYS A 1 182 ? 24.230 -16.509 2.070 1.00 35.81 182 CYS A C 1
ATOM 1462 O O . CYS A 1 182 ? 25.018 -15.618 2.374 1.00 35.81 182 CYS A O 1
ATOM 1464 N N . LYS A 1 183 ? 24.584 -17.793 2.039 1.00 35.28 183 LYS A N 1
ATOM 1465 C CA . LYS A 1 183 ? 25.956 -18.288 2.127 1.00 35.28 183 LYS A CA 1
ATOM 1466 C C . LYS A 1 183 ? 26.786 -17.571 1.052 1.00 35.28 183 LYS A C 1
ATOM 1468 O O . LYS A 1 183 ? 26.544 -17.780 -0.133 1.00 35.28 183 LYS A O 1
ATOM 1473 N N . ALA A 1 184 ? 27.706 -16.699 1.463 1.00 34.41 184 ALA A N 1
ATOM 1474 C CA . ALA A 1 184 ? 28.594 -15.997 0.543 1.00 34.41 184 ALA A CA 1
ATOM 1475 C C . ALA A 1 184 ? 29.421 -17.010 -0.276 1.00 34.41 184 ALA A C 1
ATOM 1477 O O . ALA A 1 184 ? 29.813 -18.048 0.275 1.00 34.41 184 ALA A O 1
ATOM 1478 N N . PRO A 1 185 ? 29.703 -16.743 -1.564 1.00 37.31 185 PRO A N 1
ATOM 1479 C CA . PRO A 1 185 ? 30.667 -17.541 -2.302 1.00 37.31 185 PRO A CA 1
ATOM 1480 C C . PRO A 1 185 ? 32.045 -17.367 -1.656 1.00 37.31 185 PRO A C 1
ATOM 1482 O O . PRO A 1 185 ? 32.449 -16.266 -1.279 1.00 37.31 185 PRO A O 1
ATOM 1485 N N . VAL A 1 186 ? 32.748 -18.483 -1.478 1.00 39.50 186 VAL A N 1
ATOM 1486 C CA . VAL A 1 186 ? 34.106 -18.497 -0.931 1.00 39.50 186 VAL A CA 1
ATOM 1487 C C . VAL A 1 186 ? 35.037 -17.902 -1.998 1.00 39.50 186 VAL A C 1
ATOM 1489 O O . VAL A 1 186 ? 34.965 -18.344 -3.144 1.00 39.50 186 VAL A O 1
ATOM 1492 N N . PRO A 1 187 ? 35.896 -16.915 -1.683 1.00 35.22 187 PRO A N 1
ATOM 1493 C CA . PRO A 1 187 ? 36.804 -16.345 -2.673 1.00 35.22 187 PRO A CA 1
ATOM 1494 C C . PRO A 1 187 ? 37.862 -17.394 -3.034 1.00 35.22 187 PRO A C 1
ATOM 1496 O O . PRO A 1 187 ? 38.662 -17.771 -2.177 1.00 35.22 187 PRO A O 1
ATOM 1499 N N . GLY A 1 188 ? 37.855 -17.889 -4.274 1.00 43.44 188 GLY A N 1
ATOM 1500 C CA . GLY A 1 188 ? 38.812 -18.912 -4.706 1.00 43.44 188 GLY A CA 1
ATOM 1501 C C . GLY A 1 188 ? 38.729 -19.352 -6.166 1.00 43.44 188 GLY A C 1
ATOM 1502 O O . GLY A 1 188 ? 39.767 -19.663 -6.736 1.00 43.44 188 GLY A O 1
ATOM 1503 N N . ASP A 1 189 ? 37.561 -19.301 -6.805 1.00 37.38 189 ASP A N 1
ATOM 1504 C CA . ASP A 1 189 ? 37.421 -19.828 -8.169 1.00 37.38 189 ASP A CA 1
ATOM 1505 C C . ASP A 1 189 ? 37.414 -18.696 -9.204 1.00 37.38 189 ASP A C 1
ATOM 1507 O O . ASP A 1 189 ? 36.389 -18.331 -9.777 1.00 37.38 189 ASP A O 1
ATOM 1511 N N . ILE A 1 190 ? 38.598 -18.118 -9.415 1.00 40.78 190 ILE A N 1
ATOM 1512 C CA . ILE A 1 190 ? 38.927 -17.317 -10.595 1.00 40.78 190 ILE A CA 1
ATOM 1513 C C . ILE A 1 190 ? 39.976 -18.108 -11.394 1.00 40.78 190 ILE A C 1
ATOM 1515 O O . ILE A 1 190 ? 41.131 -18.195 -10.977 1.00 40.78 190 ILE A O 1
ATOM 1519 N N . LEU A 1 191 ? 39.536 -18.588 -12.568 1.00 33.84 191 LEU A N 1
ATOM 1520 C CA . LEU A 1 191 ? 40.309 -18.971 -13.770 1.00 33.84 191 LEU A CA 1
ATOM 1521 C C . LEU A 1 191 ? 40.939 -20.383 -13.786 1.00 33.84 191 LEU A C 1
ATOM 1523 O O . LEU A 1 191 ? 41.072 -21.022 -12.741 1.00 33.84 191 LEU A O 1
ATOM 1527 N N . PRO A 1 192 ? 41.252 -20.946 -14.974 1.00 39.75 192 PRO A N 1
ATOM 1528 C CA . PRO A 1 192 ? 41.883 -20.310 -16.145 1.00 39.75 192 PRO A CA 1
ATOM 1529 C C . PRO A 1 192 ? 40.962 -19.542 -17.102 1.00 39.75 192 PRO A C 1
ATOM 1531 O O . PRO A 1 192 ? 39.802 -19.964 -17.296 1.00 39.75 192 PRO A O 1
#

Solvent-accessible surface area (backbone atoms only — not comparable to full-atom values): 11344 Å² total; per-residue (Å²): 132,83,71,67,59,60,57,52,50,50,51,50,51,50,54,50,49,51,61,44,57,73,34,66,71,49,34,49,51,48,52,52,49,57,56,72,75,59,59,42,55,44,59,40,62,66,70,56,44,77,48,68,44,77,74,38,61,33,79,83,29,24,56,90,78,51,43,65,70,47,40,29,64,30,39,30,26,52,54,30,28,36,56,36,43,50,63,30,94,67,25,60,36,36,45,87,78,28,47,84,40,84,86,67,56,74,68,58,56,51,57,48,54,64,57,57,68,44,56,85,51,94,88,55,60,96,87,50,44,52,64,39,53,56,64,5,48,52,50,19,53,50,52,47,52,59,52,55,74,66,40,92,69,57,64,67,94,51,70,59,52,80,38,79,86,52,69,84,48,78,74,62,60,60,64,66,44,69,80,46,97,64,82,72,83,74,94,75,90,77,80,136

InterPro domains:
  IPR000718 Peptidase M13 [PS51885] (1-192)
  IPR018497 Peptidase M13, C-terminal domain [PF01431] (43-118)
  IPR024079 Metallopeptidase, catalytic domain superfamily [G3DSA:3.40.390.10] (10-122)

Mean predicted aligned error: 15.4 Å

Foldseek 3Di:
DDPPVVVVVVVVVVVVVVVQCVPVVSVCVVVVVVVVVDPQWAADLQARDIDGHPCCCDPPQHDDLDDLCSVLVRVQLSRLQNVQVCCQPVNCQADNNSDRHNPDDPVVVVVSVVQQQDAPDPPGPSVHTCPPRVSSNVRSVVVSVVVCVPPPDNCPSPNSPPPPVCVVPPVVVVVVCVVDPDDDDDPDDDDD

Secondary structure (DSSP, 8-state):
--THHHHHHHHHHHHHHHHHHSSHHHHHHHHHHHHHT--SEEEETTTTEEEE-GGGGSTTT--TT--HHHHIIIIIHHHHHHHHHTTSTTGGGB-TTS-B---S-HHHHHHHHHHHT-BSSTTS-TT-BSTTHHHHHHHHHHHHHHHHTT-SS---SSTT---TTTTT-GGGHHHHGGGTT--PPPTT----

Radius of gyration: 24.05 Å; Cα contacts (8 Å, |Δi|>4): 150; chains: 1; bounding box: 63×67×53 Å